Protein AF-A0A0J7P0W9-F1 (afdb_monomer_lite)

Sequence (239 aa):
MAHTKLGIVTVRHSITVLCRSTITISDRTKDGFTIFILNDSKESLEFVDKMFVLLQGRINVAQTLVFRNAATTHGPIDSLLPLSNIQTVVVNDATLAKYISRREENHDQMQWIAFYKEYDSLMTEWQSAGRRLALEMSELKECASLSGTLTPLGRLLTDPTLRRTSRDAEEAIATLEERAAPLLHIEHVRLSVKRARRLVEEVGKAATRLESSFESRRATIRNLAVLRSIEDQAHELIH

Secondary structure (DSSP, 8-state):
----PPP-EEETTTEEEE--------GGGGG-EEEEE----HHHHHHHHHHHHHHTTTS-EEEEEEE--TT------S-SSTTT---EEEE-HHHHHHHS----S---HHHHHHHHHHHHHHHHHHHHHHHHHHHHHHHHHHT-STTS-HHHHHHHHT-TTT---HHHHHHHHHHHHHHHGGGTTSHHHHHHHHHHHHHHHHHHHHHHHHHHHHHHHHHHHHHHHHHHHHHHHHHHHH-

Structure (mmCIF, N/CA/C/O backbone):
data_AF-A0A0J7P0W9-F1
#
_entry.id   AF-A0A0J7P0W9-F1
#
loop_
_atom_site.group_PDB
_atom_site.id
_atom_site.type_symbol
_atom_site.label_atom_id
_atom_site.label_alt_id
_atom_site.label_comp_id
_atom_site.label_asym_id
_atom_site.label_entity_id
_atom_site.label_seq_id
_atom_site.pdbx_PDB_ins_code
_atom_site.Cartn_x
_atom_site.Cartn_y
_atom_site.Cartn_z
_atom_site.occupancy
_atom_site.B_iso_or_equiv
_atom_site.auth_seq_id
_atom_site.auth_comp_id
_atom_site.auth_asym_id
_atom_site.auth_atom_id
_atom_site.pdbx_PDB_model_num
ATOM 1 N N . MET A 1 1 ? -21.793 2.534 2.851 1.00 24.67 1 MET A N 1
ATOM 2 C CA . MET A 1 1 ? -22.211 2.195 4.227 1.00 24.67 1 MET A CA 1
ATOM 3 C C . MET A 1 1 ? -20.924 2.060 5.023 1.00 24.67 1 MET A C 1
ATOM 5 O O . MET A 1 1 ? -20.223 1.078 4.842 1.00 24.67 1 MET A O 1
ATOM 9 N N . ALA A 1 2 ? -20.532 3.138 5.709 1.00 24.11 2 ALA A N 1
ATOM 10 C CA . ALA A 1 2 ? -19.129 3.409 6.013 1.00 24.11 2 ALA A CA 1
ATOM 11 C C . ALA A 1 2 ? -18.694 2.952 7.420 1.00 24.11 2 ALA A C 1
ATOM 13 O O . ALA A 1 2 ? -19.357 3.288 8.412 1.00 24.11 2 ALA A O 1
ATOM 14 N N . HIS A 1 3 ? -17.592 2.198 7.523 1.00 31.38 3 HIS A N 1
ATOM 15 C CA . HIS A 1 3 ? -17.159 1.537 8.763 1.00 31.38 3 HIS A CA 1
ATOM 16 C C . HIS A 1 3 ? -15.669 1.715 9.135 1.00 31.38 3 HIS A C 1
ATOM 18 O O . HIS A 1 3 ? -14.783 0.966 8.736 1.00 31.38 3 HIS A O 1
ATOM 24 N N . THR A 1 4 ? -15.488 2.727 9.991 1.00 27.38 4 THR A N 1
ATOM 25 C CA . THR A 1 4 ? -14.610 2.930 11.165 1.00 27.38 4 THR A CA 1
ATOM 26 C C . THR A 1 4 ? -13.567 1.852 11.534 1.00 27.38 4 THR A C 1
ATOM 28 O O . THR A 1 4 ? -13.933 0.728 11.864 1.00 27.38 4 THR A O 1
ATOM 31 N N . LYS A 1 5 ? -12.286 2.242 11.646 1.00 28.31 5 LYS A N 1
ATOM 32 C CA . LYS A 1 5 ? -11.248 1.583 12.474 1.00 28.31 5 LYS A CA 1
ATOM 33 C C . LYS A 1 5 ? -11.176 2.184 13.887 1.00 28.31 5 LYS A C 1
ATOM 35 O O . LYS A 1 5 ? -11.485 3.358 14.108 1.00 28.31 5 LYS A O 1
ATOM 40 N N . LEU A 1 6 ? -10.723 1.352 14.820 1.00 31.89 6 LEU A N 1
ATOM 41 C CA . LEU A 1 6 ? -10.451 1.654 16.222 1.00 31.89 6 LEU A CA 1
ATOM 42 C C . 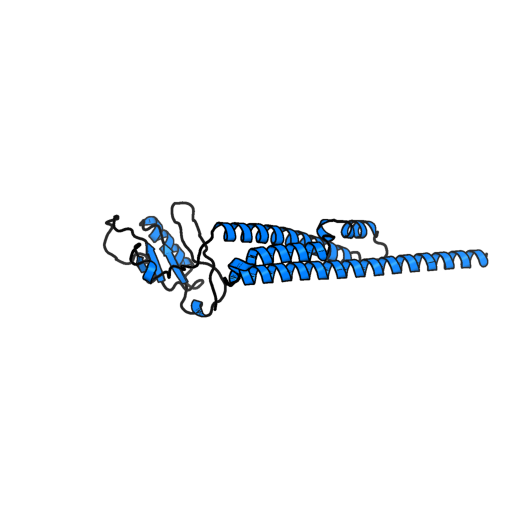LEU A 1 6 ? -8.993 2.125 16.374 1.00 31.89 6 LEU A C 1
ATOM 44 O O . LEU A 1 6 ? -8.081 1.411 15.963 1.00 31.89 6 LEU A O 1
ATOM 48 N N . GLY A 1 7 ? -8.778 3.314 16.936 1.00 30.58 7 GLY A N 1
ATOM 49 C CA . GLY A 1 7 ? -7.470 3.777 17.397 1.00 30.58 7 GLY A CA 1
ATOM 50 C C . GLY A 1 7 ? -7.397 3.647 18.918 1.00 30.58 7 GLY A C 1
ATOM 51 O O . GLY A 1 7 ? -8.386 3.865 19.611 1.00 30.58 7 GLY A O 1
ATOM 52 N N . ILE A 1 8 ? -6.244 3.263 19.455 1.00 35.81 8 ILE A N 1
ATOM 53 C CA . ILE A 1 8 ? -5.974 3.341 20.894 1.00 35.81 8 ILE A CA 1
ATOM 54 C C . ILE A 1 8 ? -4.852 4.358 21.041 1.00 35.81 8 ILE A C 1
ATOM 56 O O . ILE A 1 8 ? -3.751 4.130 20.543 1.00 35.81 8 ILE A O 1
ATOM 60 N N . VAL A 1 9 ? -5.136 5.502 21.663 1.00 35.38 9 VAL A N 1
ATOM 61 C CA . VAL A 1 9 ? -4.102 6.481 22.006 1.00 35.38 9 VAL A CA 1
ATOM 62 C C . VAL A 1 9 ? -3.785 6.277 23.480 1.00 35.38 9 VAL A C 1
ATOM 64 O O . VAL A 1 9 ? -4.492 6.754 24.366 1.00 35.38 9 VAL A O 1
ATOM 67 N N . THR A 1 10 ? -2.728 5.513 23.738 1.00 31.66 10 THR A N 1
ATOM 68 C CA . THR A 1 10 ? -2.192 5.316 25.085 1.00 31.66 10 THR A CA 1
ATOM 69 C C . THR A 1 10 ? -1.231 6.461 25.383 1.00 31.66 10 THR A C 1
ATOM 71 O O . THR A 1 10 ? -0.126 6.504 24.841 1.00 31.66 10 THR A O 1
ATOM 74 N N . VAL A 1 11 ? -1.641 7.407 26.228 1.00 33.84 11 VAL A N 1
ATOM 75 C CA . VAL A 1 11 ? -0.731 8.439 26.741 1.00 33.84 11 VAL A CA 1
ATOM 76 C C . VAL A 1 11 ? -0.079 7.873 28.003 1.00 33.84 11 VAL A C 1
ATOM 78 O O . VAL A 1 11 ? -0.763 7.376 28.896 1.00 33.84 11 VAL A O 1
ATOM 81 N N . ARG A 1 12 ? 1.262 7.866 28.048 1.00 33.81 12 ARG A N 1
ATOM 82 C CA . ARG A 1 12 ? 2.039 7.363 29.194 1.00 33.81 12 ARG A CA 1
ATOM 83 C C . ARG A 1 12 ? 1.571 8.058 30.480 1.00 33.81 12 ARG A C 1
ATOM 85 O O . ARG A 1 12 ? 1.533 9.284 30.512 1.00 33.81 12 ARG A O 1
ATOM 92 N N . HIS A 1 13 ? 1.322 7.235 31.505 1.00 31.42 13 HIS A N 1
ATOM 93 C CA . HIS A 1 13 ? 0.579 7.456 32.760 1.00 31.42 13 HIS A CA 1
ATOM 94 C C . HIS A 1 13 ? -0.905 7.079 32.653 1.00 31.42 13 HIS A C 1
ATOM 96 O O . HIS A 1 13 ? -1.770 7.932 32.549 1.00 31.42 13 HIS A O 1
ATOM 102 N N . SER A 1 14 ? -1.172 5.766 32.679 1.00 35.38 14 SER A N 1
ATOM 103 C CA . SER A 1 14 ? -2.449 5.107 33.023 1.00 35.38 14 SER A CA 1
ATOM 104 C C . SER A 1 14 ? -3.742 5.538 32.306 1.00 35.38 14 SER A C 1
ATOM 106 O O . SER A 1 14 ? -4.807 5.020 32.635 1.00 35.38 14 SER A O 1
ATOM 108 N N . ILE A 1 15 ? -3.701 6.427 31.313 1.00 36.25 15 ILE A N 1
ATOM 109 C CA . ILE A 1 15 ? -4.878 6.848 30.548 1.00 36.25 15 ILE A CA 1
ATOM 110 C C . ILE A 1 15 ? -4.866 6.125 29.205 1.00 36.25 15 ILE A C 1
ATOM 112 O O . ILE A 1 15 ? -4.119 6.460 28.282 1.00 36.25 15 ILE A O 1
ATOM 116 N N . THR A 1 16 ? -5.742 5.130 29.085 1.00 37.38 16 THR A N 1
ATOM 117 C CA . THR A 1 16 ? -6.110 4.588 27.777 1.00 37.38 16 THR A CA 1
ATOM 118 C C . THR A 1 16 ? -7.235 5.464 27.240 1.00 37.38 16 THR A C 1
ATOM 120 O O . THR A 1 16 ? -8.399 5.265 27.593 1.00 37.38 16 THR A O 1
ATOM 123 N N . VAL A 1 17 ? -6.899 6.472 26.430 1.00 39.22 17 VAL A N 1
ATOM 124 C CA . VAL A 1 17 ? -7.918 7.189 25.659 1.00 39.22 17 VAL A CA 1
ATOM 125 C C . VAL A 1 17 ? -8.248 6.301 24.470 1.00 39.22 17 VAL A C 1
ATOM 127 O O . VAL A 1 17 ? -7.478 6.189 23.510 1.00 39.22 17 VAL A O 1
ATOM 130 N N . LEU A 1 18 ? -9.407 5.648 24.525 1.00 39.62 18 LEU A N 1
ATOM 131 C CA . LEU A 1 18 ? -9.948 4.970 23.359 1.00 39.62 18 LEU A CA 1
ATOM 132 C C . LEU A 1 18 ? -10.556 6.039 22.444 1.00 39.62 18 LEU A C 1
ATOM 134 O O . LEU A 1 18 ? -11.769 6.240 22.370 1.00 39.62 18 LEU A O 1
ATOM 138 N N . CYS A 1 19 ? -9.685 6.770 21.752 1.00 35.78 19 CYS A N 1
ATOM 139 C CA . CYS A 1 19 ? -10.092 7.597 20.633 1.00 35.78 19 CYS A CA 1
ATOM 140 C C . CYS A 1 19 ? -10.493 6.655 19.506 1.00 35.78 19 CYS A C 1
ATOM 142 O O . CYS A 1 19 ? -9.641 6.114 18.810 1.00 35.78 19 CYS A O 1
ATOM 144 N N . ARG A 1 20 ? -11.796 6.477 19.282 1.00 34.41 20 ARG A N 1
ATOM 145 C CA . ARG A 1 20 ? -12.309 5.846 18.063 1.00 34.41 20 ARG A CA 1
ATOM 146 C C . ARG A 1 20 ? -12.005 6.755 16.862 1.00 34.41 20 ARG A C 1
ATOM 148 O O . ARG A 1 20 ? -12.880 7.425 16.326 1.00 34.41 20 ARG A O 1
ATOM 155 N N . SER A 1 21 ? -10.737 6.806 16.468 1.00 31.66 21 SER A N 1
ATOM 156 C CA . SER A 1 21 ? -10.196 7.634 15.403 1.00 31.66 21 SER A CA 1
ATOM 157 C C . SER A 1 21 ? -9.788 6.759 14.224 1.00 31.66 21 SER A C 1
ATOM 159 O O . SER A 1 21 ? -8.683 6.245 14.120 1.00 31.66 21 SER A O 1
ATOM 161 N N . THR A 1 22 ? -10.703 6.646 13.273 1.00 33.78 22 THR A N 1
ATOM 162 C CA . THR A 1 22 ? -10.386 6.860 11.852 1.00 33.78 22 THR A CA 1
ATOM 163 C C . THR A 1 22 ? -11.624 7.526 11.259 1.00 33.78 22 THR A C 1
ATOM 165 O O . THR A 1 22 ? -12.734 7.024 11.400 1.00 33.78 22 THR A O 1
ATOM 168 N N . ILE A 1 23 ? -11.533 8.739 10.715 1.00 35.97 23 ILE A N 1
ATOM 169 C CA . ILE A 1 23 ? -10.757 9.077 9.510 1.00 35.97 23 ILE A CA 1
ATOM 170 C C . ILE A 1 23 ? -11.070 8.078 8.387 1.00 35.97 23 ILE A C 1
ATOM 172 O O . ILE A 1 23 ? -10.210 7.436 7.802 1.00 35.97 23 ILE A O 1
ATOM 176 N N . THR A 1 24 ? -12.359 7.897 8.138 1.00 26.77 24 THR A N 1
ATOM 177 C CA . THR A 1 24 ? -12.940 8.038 6.802 1.00 26.77 24 THR A CA 1
ATOM 178 C C . THR A 1 24 ? -14.236 8.806 7.004 1.00 26.77 24 THR A C 1
ATOM 180 O O . THR A 1 24 ? -14.998 8.505 7.922 1.00 26.77 24 THR A O 1
ATOM 183 N N . ILE A 1 25 ? -14.422 9.857 6.208 1.00 36.06 25 ILE A N 1
ATOM 184 C CA . ILE A 1 25 ? -15.615 10.702 6.185 1.00 36.06 25 ILE A CA 1
ATOM 185 C C . ILE A 1 25 ? -16.783 9.802 5.767 1.00 36.06 25 ILE A C 1
ATOM 187 O O . ILE A 1 25 ? -17.031 9.551 4.594 1.00 36.06 25 ILE A O 1
ATOM 191 N N . SER A 1 26 ? -17.418 9.215 6.769 1.00 36.88 26 SER A N 1
ATOM 192 C CA . SER A 1 26 ? -18.734 8.607 6.701 1.00 36.88 26 SER A CA 1
ATOM 193 C C . SER A 1 26 ? -19.721 9.728 6.977 1.00 36.88 26 SER A C 1
ATOM 195 O O . SER A 1 26 ? -19.496 10.493 7.911 1.00 36.88 26 SER A O 1
ATOM 197 N N . ASP A 1 27 ? -20.830 9.798 6.243 1.00 38.00 27 ASP A N 1
ATOM 198 C CA . ASP A 1 27 ? -21.924 10.770 6.451 1.00 38.00 27 ASP A CA 1
ATOM 199 C C . ASP A 1 27 ? -22.446 10.838 7.910 1.00 38.00 27 ASP A C 1
ATOM 201 O O . ASP A 1 27 ? -23.186 11.747 8.268 1.00 38.00 27 ASP A O 1
ATOM 205 N N . ARG A 1 28 ? -22.029 9.898 8.774 1.00 41.09 28 ARG A N 1
ATOM 206 C CA . ARG A 1 28 ? -22.276 9.870 10.223 1.00 41.09 28 ARG A CA 1
ATOM 207 C C . ARG A 1 28 ? -21.414 10.822 11.065 1.00 41.09 28 ARG A C 1
ATOM 209 O O . ARG A 1 28 ? -21.675 10.935 12.253 1.00 41.09 28 ARG A O 1
ATOM 216 N N . THR A 1 29 ? -20.392 11.486 10.519 1.00 45.81 29 THR A N 1
ATOM 217 C CA . THR A 1 29 ? -19.571 12.455 11.285 1.00 45.81 29 THR A CA 1
ATOM 218 C C . THR A 1 29 ? -20.126 13.879 11.270 1.00 45.81 29 THR A C 1
ATOM 220 O O . THR A 1 29 ? -19.461 14.787 11.765 1.00 45.81 29 THR A O 1
ATOM 223 N N . LYS A 1 30 ? -21.327 14.099 10.719 1.00 46.22 30 LYS A N 1
ATOM 224 C CA . LYS A 1 30 ? -22.015 15.397 10.812 1.00 46.22 30 LYS A CA 1
ATOM 225 C C . LYS A 1 30 ? -22.348 15.774 12.264 1.00 46.22 30 LYS A C 1
ATOM 227 O O . LYS A 1 30 ? -22.360 16.958 12.578 1.00 46.22 30 LYS A O 1
ATOM 232 N N . ASP A 1 31 ? -22.456 14.778 13.146 1.00 54.09 31 ASP A N 1
ATOM 233 C CA . ASP A 1 31 ? -22.872 14.953 14.541 1.00 54.09 31 ASP A CA 1
ATOM 234 C C . ASP A 1 31 ? -21.712 14.964 15.555 1.00 54.09 31 ASP A C 1
ATOM 236 O O . ASP A 1 31 ? -21.969 14.978 16.749 1.00 54.09 31 ASP A O 1
ATOM 240 N N . GLY A 1 32 ? -20.442 14.968 15.119 1.00 64.44 32 GLY A N 1
ATOM 241 C CA . GLY A 1 32 ? -19.260 15.034 16.002 1.00 64.44 32 GLY A CA 1
ATOM 242 C C . GLY A 1 32 ? -18.709 13.685 16.505 1.00 64.44 32 GLY A C 1
ATOM 243 O O . GLY A 1 32 ? -19.177 12.605 16.144 1.00 64.44 32 GLY A O 1
ATOM 244 N N . PHE A 1 33 ? -17.635 13.735 17.298 1.00 69.19 33 PHE A N 1
ATOM 245 C CA . PHE A 1 33 ? -16.908 12.578 17.831 1.00 69.19 33 PHE A CA 1
ATOM 246 C C . PHE A 1 33 ? -17.449 12.146 19.199 1.00 69.19 33 PHE A C 1
ATOM 248 O O . PHE A 1 33 ? -17.761 12.979 20.045 1.00 69.19 33 PHE A O 1
ATOM 255 N N . THR A 1 34 ? -17.501 10.831 19.430 1.00 72.75 34 THR A N 1
ATOM 256 C CA . THR A 1 34 ? -17.718 10.238 20.759 1.00 72.75 34 THR A CA 1
ATOM 257 C C . THR A 1 34 ? -16.399 9.703 21.301 1.00 72.75 34 THR A C 1
ATOM 259 O O . THR A 1 34 ? -15.760 8.888 20.631 1.00 72.75 34 THR A O 1
ATOM 262 N N . ILE A 1 35 ? -15.997 10.131 22.496 1.00 75.62 35 ILE A N 1
ATOM 263 C CA . ILE A 1 35 ? -14.727 9.723 23.118 1.00 75.62 35 ILE A CA 1
ATOM 264 C C . ILE A 1 35 ? -15.007 8.802 24.298 1.00 75.62 35 ILE A C 1
ATOM 266 O O . ILE A 1 35 ? -15.881 9.097 25.101 1.00 75.62 35 ILE A O 1
ATOM 270 N N . PHE A 1 36 ? -14.284 7.686 24.404 1.00 72.88 36 PHE A N 1
ATOM 271 C CA . PHE A 1 36 ? -14.441 6.733 25.501 1.00 72.88 36 PHE A CA 1
ATOM 272 C C . PHE A 1 36 ? -13.216 6.765 26.422 1.00 72.88 36 PHE A C 1
ATOM 274 O O . PHE A 1 36 ? -12.080 6.573 25.977 1.00 72.88 36 PHE A O 1
ATOM 281 N N . ILE A 1 37 ? -13.461 7.026 27.704 1.00 77.50 37 ILE A N 1
ATOM 282 C CA . ILE A 1 37 ? -12.460 7.176 28.758 1.00 77.50 37 ILE A CA 1
ATOM 283 C C . ILE A 1 37 ? -12.570 5.975 29.695 1.00 77.50 37 ILE A C 1
ATOM 285 O O . ILE A 1 37 ? -13.607 5.757 30.314 1.00 77.50 37 ILE A O 1
ATOM 289 N N . LEU A 1 38 ? -11.487 5.205 29.801 1.00 72.56 38 LEU A N 1
ATOM 290 C CA . LEU A 1 38 ? -11.410 4.012 30.652 1.00 72.56 38 LEU A CA 1
ATOM 291 C C . LEU A 1 38 ? -10.932 4.296 32.082 1.00 72.56 38 LEU A C 1
ATOM 293 O O . LEU A 1 38 ? -11.116 3.460 32.958 1.00 72.56 38 LEU A O 1
ATOM 297 N N . ASN A 1 39 ? -10.284 5.440 32.302 1.00 69.00 39 ASN A N 1
ATOM 298 C CA . ASN A 1 39 ? -9.718 5.820 33.591 1.00 69.00 39 ASN A CA 1
ATOM 299 C C . ASN A 1 39 ? -10.468 7.038 34.138 1.00 69.00 39 ASN A C 1
ATOM 301 O O . ASN A 1 39 ? -10.407 8.113 33.543 1.00 69.00 39 ASN A O 1
ATOM 305 N N . ASP A 1 40 ? -11.167 6.858 35.255 1.00 71.25 40 ASP A N 1
ATOM 306 C CA . ASP A 1 40 ? -11.974 7.888 35.906 1.00 71.25 40 ASP A CA 1
ATOM 307 C C . ASP A 1 40 ? -11.250 8.593 37.066 1.00 71.25 40 ASP A C 1
ATOM 309 O O . ASP A 1 40 ? -11.891 9.279 37.866 1.00 71.25 40 ASP A O 1
ATOM 313 N N . SER A 1 41 ? -9.916 8.473 37.159 1.00 73.88 41 SER A N 1
ATOM 314 C CA . SER A 1 41 ? -9.150 9.226 38.154 1.00 73.88 41 SER A CA 1
ATOM 315 C C . SER A 1 41 ? -9.271 10.736 37.919 1.00 73.88 41 SER A C 1
ATOM 317 O O . SER A 1 41 ? -9.252 11.216 36.783 1.00 73.88 41 SER A O 1
ATOM 319 N N . LYS A 1 42 ? -9.368 11.505 39.010 1.00 74.56 42 LYS A N 1
ATOM 320 C CA . LYS A 1 42 ? -9.571 12.961 38.963 1.00 74.56 42 LYS A CA 1
ATOM 321 C C . LYS A 1 42 ? -8.497 13.681 38.138 1.00 74.56 42 LYS A C 1
ATOM 323 O O . LYS A 1 42 ? -8.828 14.484 37.275 1.00 74.56 42 LYS A O 1
ATOM 328 N N . GLU A 1 43 ? -7.227 13.337 38.345 1.00 74.12 43 GLU A N 1
ATOM 329 C CA . GLU A 1 43 ? -6.095 13.910 37.601 1.00 74.12 43 GLU A CA 1
ATOM 330 C C . GLU A 1 43 ? -6.184 13.619 36.094 1.00 74.12 43 GLU A C 1
ATOM 332 O O . GLU A 1 43 ? -5.887 14.484 35.268 1.00 74.12 43 GLU A O 1
ATOM 337 N N . SER A 1 44 ? -6.640 12.416 35.729 1.00 73.69 44 SER A N 1
ATOM 338 C CA . SER A 1 44 ? -6.805 12.013 34.330 1.00 73.69 44 SER A CA 1
ATOM 339 C C . SER A 1 44 ? -7.928 12.782 33.651 1.00 73.69 44 SER A C 1
ATOM 341 O O . SER A 1 44 ? -7.766 13.241 32.522 1.00 73.69 44 SER A O 1
ATOM 343 N N . LEU A 1 45 ? -9.057 12.943 34.341 1.00 76.94 45 LEU A N 1
ATOM 344 C CA . LEU A 1 45 ? -10.201 13.691 33.832 1.00 76.94 45 LEU A CA 1
ATOM 345 C C . LEU A 1 45 ? -9.877 15.181 33.696 1.00 76.94 45 LEU A C 1
ATOM 347 O O . LEU A 1 45 ? -10.156 15.750 32.647 1.00 76.94 45 LEU A O 1
ATOM 351 N N . GLU A 1 46 ? -9.197 15.792 34.671 1.00 79.81 46 GLU A N 1
ATOM 352 C CA . GLU A 1 46 ? -8.734 17.185 34.576 1.00 79.81 46 GLU A CA 1
ATOM 353 C C . GLU A 1 46 ? -7.758 17.402 33.409 1.00 79.81 46 GLU A C 1
ATOM 355 O O . GLU A 1 46 ? -7.811 18.427 32.723 1.00 79.81 46 GLU A O 1
ATOM 360 N N . PHE A 1 47 ? -6.857 16.445 33.162 1.00 80.12 47 PHE A N 1
ATOM 361 C CA . PHE A 1 47 ? -5.949 16.497 32.017 1.00 80.12 47 PHE A CA 1
ATOM 362 C C . PHE A 1 47 ? -6.709 16.406 30.689 1.00 80.12 47 PHE A C 1
ATOM 364 O O . PHE A 1 47 ? -6.474 17.207 29.781 1.00 80.12 47 PHE A O 1
ATOM 371 N N . VAL A 1 48 ? -7.634 15.452 30.578 1.00 79.12 48 VAL A N 1
ATOM 372 C CA . VAL A 1 48 ? -8.459 15.264 29.379 1.00 79.12 48 VAL A CA 1
ATOM 373 C C . VAL A 1 48 ? -9.348 16.484 29.122 1.00 79.12 48 VAL A C 1
ATOM 375 O O . VAL A 1 48 ? -9.466 16.922 27.980 1.00 79.12 48 VAL A O 1
ATOM 378 N N . ASP A 1 49 ? -9.899 17.091 30.169 1.00 81.19 49 ASP A N 1
ATOM 379 C CA . ASP A 1 49 ? -10.714 18.299 30.073 1.00 81.19 49 ASP A CA 1
ATOM 380 C C . ASP A 1 49 ? -9.919 19.488 29.513 1.00 81.19 49 ASP A C 1
ATOM 382 O O . ASP A 1 49 ? -10.335 20.135 28.550 1.00 81.19 49 ASP A O 1
ATOM 386 N N . LYS A 1 50 ? -8.699 19.712 30.024 1.00 82.56 50 LYS A N 1
ATOM 387 C CA . LYS A 1 50 ? -7.769 20.718 29.475 1.00 82.56 50 LYS A CA 1
ATOM 388 C C . LYS A 1 50 ? -7.411 20.428 28.017 1.00 82.56 50 LYS A C 1
ATOM 390 O O . LYS A 1 50 ? -7.348 21.348 27.203 1.00 82.56 50 LYS A O 1
ATOM 395 N N . MET A 1 51 ? -7.200 19.158 27.668 1.00 81.25 51 MET A N 1
ATOM 396 C CA . MET A 1 51 ? -6.946 18.749 26.285 1.00 81.25 51 MET A CA 1
ATOM 397 C C . MET A 1 51 ? -8.132 19.055 25.367 1.00 81.25 51 MET A C 1
ATOM 399 O O . MET A 1 51 ? -7.924 19.509 24.244 1.00 81.25 51 MET A O 1
ATOM 403 N N . PHE A 1 52 ? -9.367 18.857 25.824 1.00 82.06 52 PHE A N 1
ATOM 404 C CA . PHE A 1 52 ? -10.549 19.196 25.036 1.00 82.06 52 PHE A CA 1
ATOM 405 C C . PHE A 1 52 ? -10.704 20.691 24.805 1.00 82.06 52 PHE A C 1
ATOM 407 O O . PHE A 1 52 ? -11.022 21.077 23.682 1.00 82.06 52 PHE A O 1
ATOM 414 N N . VAL A 1 53 ? -10.387 21.529 25.793 1.00 83.62 53 VAL A N 1
ATOM 415 C CA . VAL A 1 53 ? -10.341 22.988 25.604 1.00 83.62 53 VAL A CA 1
ATOM 416 C C . VAL A 1 53 ? -9.322 23.373 24.524 1.00 83.62 53 VAL A C 1
ATOM 418 O O . VAL A 1 53 ? -9.621 24.183 23.653 1.00 83.62 53 VAL A O 1
ATOM 421 N N . LEU A 1 54 ? -8.136 22.753 24.507 1.00 81.62 54 LEU A N 1
ATOM 422 C CA . LEU A 1 54 ? -7.121 23.016 23.473 1.00 81.62 54 LEU A CA 1
ATOM 423 C C . LEU A 1 54 ? -7.542 22.551 22.072 1.00 81.62 54 LEU A C 1
ATOM 425 O O . LEU A 1 54 ? -7.101 23.106 21.063 1.00 81.62 54 LEU A O 1
ATOM 429 N N . LEU A 1 55 ? -8.364 21.506 22.001 1.00 77.38 55 LEU A N 1
ATOM 430 C CA . LEU A 1 55 ? -8.879 20.952 20.751 1.00 77.38 55 LEU A CA 1
ATOM 431 C C . LEU A 1 55 ? -10.186 21.620 20.300 1.00 77.38 55 LEU A C 1
ATOM 433 O O . LEU A 1 55 ? -10.642 21.367 19.177 1.00 77.38 55 LEU A O 1
ATOM 437 N N . GLN A 1 56 ? -10.764 22.487 21.133 1.00 74.19 56 GLN A N 1
ATOM 438 C CA . GLN A 1 56 ? -12.003 23.199 20.858 1.00 74.19 56 GLN A CA 1
ATOM 439 C C . GLN A 1 56 ? -11.835 24.060 19.596 1.00 74.19 56 GLN A C 1
ATOM 441 O O . GLN A 1 56 ? -10.909 24.858 19.471 1.00 74.19 56 GLN A O 1
ATOM 446 N N . GLY A 1 57 ? -12.697 23.832 18.601 1.00 70.25 57 GLY A N 1
ATOM 447 C CA . GLY A 1 57 ? -12.625 24.481 17.284 1.00 70.25 57 GLY A CA 1
ATOM 448 C C . GLY A 1 57 ? -11.797 23.738 16.225 1.00 70.25 57 GLY A C 1
ATOM 449 O O . GLY A 1 57 ? -11.921 24.052 15.044 1.00 70.25 57 GLY A O 1
ATOM 450 N N . ARG A 1 58 ? -11.006 22.720 16.599 1.00 74.06 58 ARG A N 1
ATOM 451 C CA . ARG A 1 58 ? -10.331 21.815 15.641 1.00 74.06 58 ARG A CA 1
ATOM 452 C C . ARG A 1 58 ? -11.051 20.484 15.477 1.00 74.06 58 ARG A C 1
ATOM 454 O O . ARG A 1 58 ? -10.998 19.880 14.409 1.00 74.06 58 ARG A O 1
ATOM 461 N N . ILE A 1 59 ? -11.689 20.013 16.544 1.00 72.00 59 ILE A N 1
ATOM 462 C CA . ILE A 1 59 ? -12.390 18.732 16.594 1.00 72.00 59 ILE A CA 1
ATOM 463 C C . ILE A 1 59 ? -13.758 18.973 17.234 1.00 72.00 59 ILE A C 1
ATOM 465 O O . ILE A 1 59 ? -13.842 19.528 18.325 1.00 72.00 59 ILE A O 1
ATOM 469 N N . ASN A 1 60 ? -14.833 18.558 16.560 1.00 74.69 60 ASN A N 1
ATOM 470 C CA . ASN A 1 60 ? -16.181 18.612 17.122 1.00 74.69 60 ASN A CA 1
ATOM 471 C C . ASN A 1 60 ? -16.420 17.373 17.994 1.00 74.69 60 ASN A C 1
ATOM 473 O O . ASN A 1 60 ? -16.691 16.306 17.450 1.00 74.69 60 ASN A O 1
ATOM 477 N N . VAL A 1 61 ? -16.282 17.479 19.315 1.00 72.12 61 VAL A N 1
ATOM 478 C CA . VAL A 1 61 ? -16.582 16.381 20.249 1.00 72.12 61 VAL A CA 1
ATOM 479 C C . VAL A 1 61 ? -18.015 16.539 20.744 1.00 72.12 61 VAL A C 1
ATOM 481 O O . VAL A 1 61 ? -18.331 17.515 21.414 1.00 72.12 61 VAL A O 1
ATOM 484 N N . ALA A 1 62 ? -18.877 15.582 20.414 1.00 71.00 62 ALA A N 1
ATOM 485 C CA . ALA A 1 62 ? -20.300 15.646 20.732 1.00 71.00 62 ALA A CA 1
ATOM 486 C C . ALA A 1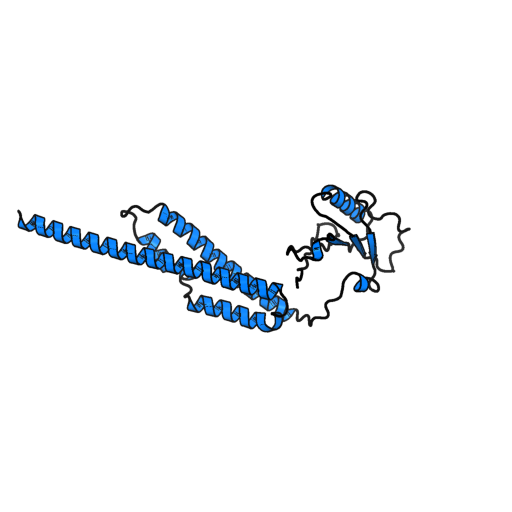 62 ? -20.631 15.061 22.103 1.00 71.00 62 ALA A C 1
ATOM 488 O O . ALA A 1 62 ? -21.484 15.585 22.811 1.00 71.00 62 ALA A O 1
ATOM 489 N N . GLN A 1 63 ? -19.952 13.977 22.484 1.00 74.31 63 GLN A N 1
ATOM 490 C CA . GLN A 1 63 ? -20.166 13.333 23.774 1.00 74.31 63 GLN A CA 1
ATOM 491 C C . GLN A 1 63 ? -18.926 12.568 24.237 1.00 74.31 63 GLN A C 1
ATOM 493 O O . GLN A 1 63 ? -18.143 12.049 23.435 1.00 74.31 63 GLN A O 1
ATOM 498 N N . THR A 1 64 ? -18.793 12.433 25.548 1.00 76.25 64 THR A N 1
ATOM 499 C CA . THR A 1 64 ? -17.746 11.650 26.195 1.00 76.25 64 THR A CA 1
ATOM 500 C C . THR A 1 64 ? -18.381 10.579 27.071 1.00 76.25 64 THR A C 1
ATOM 502 O O . THR A 1 64 ? -19.263 10.856 27.876 1.00 76.25 64 THR A O 1
ATOM 505 N N . LEU A 1 65 ? -17.935 9.339 26.916 1.00 76.50 65 LEU A N 1
ATOM 506 C CA . LEU A 1 65 ? -18.359 8.186 27.693 1.00 76.50 65 LEU A CA 1
ATOM 507 C C . LEU A 1 65 ? -17.267 7.860 28.715 1.00 76.50 65 LEU A C 1
ATOM 509 O O . LEU A 1 65 ? -16.146 7.541 28.323 1.00 76.50 65 LEU A O 1
ATOM 513 N N . VAL A 1 66 ? -17.577 7.921 30.006 1.00 78.62 66 VAL A N 1
ATOM 514 C CA . VAL A 1 66 ? -16.635 7.579 31.082 1.00 78.62 66 VAL A CA 1
ATOM 515 C C . VAL A 1 66 ? -17.016 6.224 31.649 1.00 78.62 66 VAL A C 1
ATOM 517 O O . VAL A 1 66 ? -18.119 6.057 32.167 1.00 78.62 66 VAL A O 1
ATOM 520 N N . PHE A 1 67 ? -16.124 5.246 31.531 1.00 77.38 67 PHE A N 1
ATOM 521 C CA . PHE A 1 67 ? -16.345 3.916 32.075 1.00 77.38 67 PHE A CA 1
ATOM 522 C C . PHE A 1 67 ? -16.114 3.910 33.585 1.00 77.38 67 PHE A C 1
ATOM 524 O O . PHE A 1 67 ? -15.024 4.238 34.047 1.00 77.38 67 PHE A O 1
ATOM 531 N N . ARG A 1 68 ? -17.129 3.498 34.346 1.00 78.75 68 ARG A N 1
ATOM 532 C CA . ARG A 1 68 ? -17.030 3.282 35.791 1.00 78.75 68 ARG A CA 1
ATOM 533 C C . ARG A 1 68 ? -17.621 1.923 36.135 1.00 78.75 68 ARG A C 1
ATOM 535 O O . ARG A 1 68 ? -18.808 1.674 35.919 1.00 78.75 68 ARG A O 1
ATOM 542 N N . ASN A 1 69 ? -16.787 1.039 36.675 1.00 67.12 69 ASN A N 1
ATOM 543 C CA . ASN A 1 69 ? -17.262 -0.229 37.212 1.00 67.12 69 ASN A CA 1
ATOM 544 C C . ASN A 1 69 ? -17.920 0.019 38.582 1.00 67.12 69 ASN A C 1
ATOM 546 O O . ASN A 1 69 ? -17.471 0.875 39.340 1.00 67.12 69 ASN A O 1
ATOM 550 N N . ALA A 1 70 ? -18.973 -0.727 38.914 1.00 58.47 70 ALA A N 1
ATOM 551 C CA . ALA A 1 70 ? -19.845 -0.495 40.072 1.00 58.47 70 ALA A CA 1
ATOM 552 C C . ALA A 1 70 ? -19.139 -0.520 41.450 1.00 58.47 70 ALA A C 1
ATOM 554 O O . ALA A 1 70 ? -19.765 -0.211 42.458 1.00 58.47 70 ALA A O 1
ATOM 555 N N . ALA A 1 71 ? -17.852 -0.875 41.504 1.00 54.75 71 ALA A N 1
ATOM 556 C CA . ALA A 1 71 ? -17.060 -0.968 42.726 1.00 54.75 71 ALA A CA 1
ATOM 557 C C . ALA A 1 71 ? -16.404 0.354 43.182 1.00 54.75 71 ALA A C 1
ATOM 559 O O . ALA A 1 71 ? -15.946 0.421 44.321 1.00 54.75 71 ALA A O 1
ATOM 560 N N . THR A 1 72 ? -16.336 1.401 42.348 1.00 54.28 72 THR A N 1
ATOM 561 C CA . THR A 1 72 ? -15.705 2.679 42.733 1.00 54.28 72 THR A CA 1
ATOM 562 C C . THR A 1 72 ? -16.740 3.716 43.172 1.00 54.28 72 THR A C 1
ATOM 564 O O . THR A 1 72 ? -17.339 4.447 42.383 1.00 54.28 72 THR A O 1
ATOM 567 N N . THR A 1 73 ? -16.942 3.792 44.487 1.00 49.88 73 THR A N 1
ATOM 568 C CA . THR A 1 73 ? -17.778 4.782 45.177 1.00 49.88 73 THR A CA 1
ATOM 569 C C . THR A 1 73 ? -17.076 6.144 45.217 1.00 49.88 73 THR A C 1
ATOM 571 O O . THR A 1 73 ? -16.561 6.563 46.250 1.00 49.88 73 THR A O 1
ATOM 574 N N . HIS A 1 74 ? -17.034 6.869 44.098 1.00 47.78 74 HIS A N 1
ATOM 575 C CA . HIS A 1 74 ? -16.560 8.255 44.096 1.00 47.78 74 HIS A CA 1
ATOM 576 C C . HIS A 1 74 ? -17.600 9.216 43.523 1.00 47.78 74 HIS A C 1
ATOM 578 O O . HIS A 1 74 ? -17.730 9.355 42.309 1.00 47.78 74 HIS A O 1
ATOM 584 N N . GLY A 1 75 ? -18.279 9.889 44.461 1.00 52.66 75 GLY A N 1
ATOM 585 C CA . GLY A 1 75 ? -18.810 11.251 44.355 1.00 52.66 75 GLY A CA 1
ATOM 586 C C . GLY A 1 75 ? -19.962 11.505 43.373 1.00 52.66 75 GLY A C 1
ATOM 587 O O . GLY A 1 75 ? -20.167 10.744 42.428 1.00 52.66 75 GLY A O 1
ATOM 588 N N . PRO A 1 76 ? -20.736 12.584 43.595 1.00 50.50 76 PRO A N 1
ATOM 589 C CA . PRO A 1 76 ? -21.816 12.988 42.702 1.00 50.50 76 PRO A CA 1
ATOM 590 C C . PRO A 1 76 ? -21.298 13.347 41.300 1.00 50.50 76 PRO A C 1
ATOM 592 O O . PRO A 1 76 ? -20.135 13.697 41.104 1.00 50.50 76 PRO A O 1
ATOM 595 N N . ILE A 1 77 ? -22.206 13.234 40.328 1.00 54.44 77 ILE A N 1
ATOM 596 C CA . ILE A 1 77 ? -22.030 13.366 38.869 1.00 54.44 77 ILE A CA 1
ATOM 597 C C . ILE A 1 77 ? -21.918 14.855 38.471 1.00 54.44 77 ILE A C 1
ATOM 599 O O . ILE A 1 77 ? -22.454 15.288 37.455 1.00 54.44 77 ILE A O 1
ATOM 603 N N . ASP A 1 78 ? -21.261 15.676 39.285 1.00 50.31 78 ASP A N 1
ATOM 604 C CA . ASP A 1 78 ? -21.104 17.093 38.970 1.00 50.31 78 ASP A CA 1
ATOM 605 C C . ASP A 1 78 ? -19.958 17.243 37.969 1.00 50.31 78 ASP A C 1
ATOM 607 O O . ASP A 1 78 ? -18.803 16.957 38.278 1.00 50.31 78 ASP A O 1
ATOM 611 N N . SER A 1 79 ? -20.343 17.591 36.733 1.00 60.91 79 SER A N 1
ATOM 612 C CA . SER A 1 79 ? -19.514 17.907 35.561 1.00 60.91 79 SER A CA 1
ATOM 613 C C . SER A 1 79 ? -18.103 17.308 35.610 1.00 60.91 79 SER A C 1
ATOM 615 O O . SER A 1 79 ? -17.160 17.979 36.012 1.00 60.91 79 SER A O 1
ATOM 617 N N . LEU A 1 80 ? -17.941 16.056 35.167 1.00 69.94 80 LEU A N 1
ATOM 618 C CA . LEU A 1 80 ? -16.630 15.383 35.101 1.00 69.94 80 LEU A CA 1
ATOM 619 C C . LEU A 1 80 ? -15.610 16.119 34.211 1.00 69.94 80 LEU A C 1
ATOM 621 O O . LEU A 1 80 ? -14.412 15.881 34.331 1.00 69.94 80 LEU A O 1
ATOM 625 N N . LEU A 1 81 ? -16.095 16.986 33.318 1.00 72.12 81 LEU A N 1
ATOM 626 C CA . LEU A 1 81 ? -15.316 17.802 32.389 1.00 72.12 81 LEU A CA 1
ATOM 627 C C . LEU A 1 81 ? -15.842 19.256 32.408 1.00 72.12 81 LEU A C 1
ATOM 629 O O . LEU A 1 81 ? -16.554 19.672 31.487 1.00 72.12 81 LEU A O 1
ATOM 633 N N . PRO A 1 82 ? -15.596 20.012 33.493 1.00 75.62 82 PRO A N 1
ATOM 634 C CA . PRO A 1 82 ? -16.199 21.331 33.698 1.00 75.62 82 PRO A CA 1
ATOM 635 C C . PRO A 1 82 ? -15.654 22.424 32.764 1.00 75.62 82 PRO A C 1
ATOM 637 O O . PRO A 1 82 ? -16.348 23.404 32.505 1.00 75.62 82 PRO A O 1
ATOM 640 N N . LEU A 1 83 ? -14.423 22.296 32.262 1.00 76.81 83 LEU A N 1
ATOM 641 C CA . LEU A 1 83 ? -13.774 23.315 31.432 1.00 76.81 83 LEU A CA 1
ATOM 642 C C . LEU A 1 83 ? -14.234 23.235 29.975 1.00 76.81 83 LEU A C 1
ATOM 644 O O . LEU A 1 83 ? -14.474 24.260 29.340 1.00 76.81 83 LEU A O 1
ATOM 648 N N . SER A 1 84 ? -14.359 22.022 29.437 1.00 74.81 84 SER A N 1
ATOM 649 C CA . SER A 1 84 ? -14.735 21.793 28.040 1.00 74.81 84 SER A CA 1
ATOM 650 C C . SER A 1 84 ? -16.243 21.845 27.792 1.00 74.81 84 SER A C 1
ATOM 652 O O . SER A 1 84 ? -16.654 21.992 26.641 1.00 74.81 84 SER A O 1
ATOM 654 N N . ASN A 1 85 ? -17.070 21.760 28.844 1.00 75.00 85 ASN A N 1
ATOM 655 C CA . ASN A 1 85 ? -18.539 21.733 28.767 1.00 75.00 85 ASN A CA 1
ATOM 656 C C . ASN A 1 85 ? -19.094 20.645 27.825 1.00 75.00 85 ASN A C 1
ATOM 658 O O . ASN A 1 85 ? -20.185 20.781 27.269 1.00 75.00 85 ASN A O 1
ATOM 662 N N . ILE A 1 86 ? -18.345 19.557 27.629 1.00 76.38 86 ILE A N 1
ATOM 663 C CA . ILE A 1 86 ? -18.756 18.447 26.767 1.00 76.38 86 ILE A CA 1
ATOM 664 C C . ILE A 1 86 ? -19.743 17.552 27.519 1.00 76.38 86 ILE A C 1
ATOM 666 O O . ILE A 1 86 ? -19.535 17.199 28.686 1.00 76.38 86 ILE A O 1
ATOM 670 N N . GLN A 1 87 ? -20.806 17.126 26.830 1.00 78.31 87 GLN A N 1
ATOM 671 C CA . GLN A 1 87 ? -21.769 16.177 27.379 1.00 78.31 87 GLN A CA 1
ATOM 672 C C . GLN A 1 87 ? -21.050 14.894 27.804 1.00 78.31 87 GLN A C 1
ATOM 674 O O . GLN A 1 87 ? -20.456 14.198 26.980 1.00 78.31 87 GLN A O 1
ATOM 679 N N . THR A 1 88 ? -21.117 14.570 29.093 1.00 77.38 88 THR A N 1
ATOM 680 C CA . THR A 1 88 ? -20.444 13.396 29.650 1.00 77.38 88 THR A CA 1
ATOM 681 C C . THR A 1 88 ? -21.470 12.394 30.161 1.00 77.38 88 THR A C 1
ATOM 683 O O . THR A 1 88 ? -22.373 12.753 30.913 1.00 77.38 88 THR A O 1
ATOM 686 N N . VAL A 1 89 ? -21.336 11.133 29.756 1.00 77.56 89 VAL A N 1
ATOM 687 C CA . VAL A 1 89 ? -22.207 10.027 30.164 1.00 77.56 89 VAL A CA 1
ATOM 688 C C . VAL A 1 89 ? -21.364 8.968 30.858 1.00 77.56 89 VAL A C 1
ATOM 690 O O . VAL A 1 89 ? -20.389 8.470 30.298 1.00 77.56 89 VAL A O 1
ATOM 693 N N . VAL A 1 90 ? -21.747 8.599 32.078 1.00 80.00 90 VAL A N 1
ATOM 694 C CA . VAL A 1 90 ? -21.101 7.500 32.800 1.00 80.00 90 VAL A CA 1
ATOM 695 C C . VAL A 1 90 ? -21.694 6.179 32.323 1.00 80.00 90 VAL A C 1
ATOM 697 O O . VAL A 1 90 ? -22.911 5.984 32.347 1.00 80.00 90 VAL A O 1
ATOM 700 N N . VAL A 1 91 ? -20.833 5.269 31.881 1.00 74.88 91 VAL A N 1
ATOM 701 C CA . VAL A 1 91 ? -21.211 3.952 31.365 1.00 74.88 91 VAL A CA 1
ATOM 702 C C . VAL A 1 91 ? -20.564 2.845 32.193 1.00 74.88 91 VAL A C 1
ATOM 704 O O . VAL A 1 91 ? -19.464 2.998 32.712 1.00 74.88 91 VAL A O 1
ATOM 707 N N . ASN A 1 92 ? -21.255 1.718 32.313 1.00 80.00 92 ASN A N 1
ATOM 708 C CA . ASN A 1 92 ? -20.761 0.487 32.926 1.00 80.00 92 ASN A CA 1
ATOM 709 C C . ASN A 1 92 ? -20.941 -0.669 31.933 1.00 80.00 92 ASN A C 1
ATOM 711 O O . ASN A 1 92 ? -21.504 -0.466 30.858 1.00 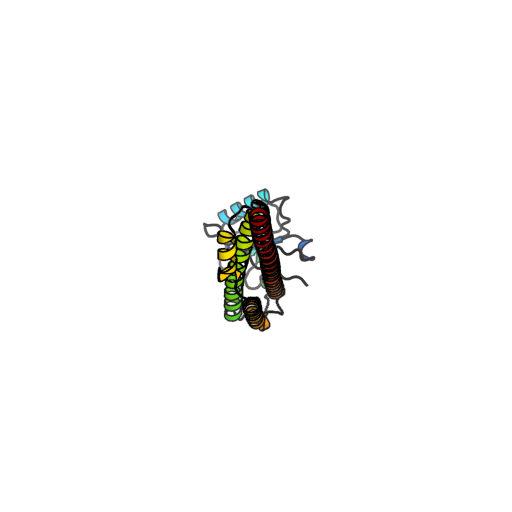80.00 92 ASN A O 1
ATOM 715 N N . ASP A 1 93 ? -20.511 -1.882 32.275 1.00 75.56 93 ASP A N 1
ATOM 716 C CA . ASP A 1 93 ? -20.600 -3.029 31.355 1.00 75.56 93 ASP A CA 1
ATOM 717 C C . ASP A 1 93 ? -22.028 -3.304 30.851 1.00 75.56 93 ASP A C 1
ATOM 719 O O . ASP A 1 93 ? -22.224 -3.659 29.688 1.00 75.56 93 ASP A O 1
ATOM 723 N N . ALA A 1 94 ? -23.044 -3.071 31.687 1.00 75.88 94 ALA A N 1
ATOM 724 C CA . ALA A 1 94 ? -24.444 -3.286 31.328 1.00 75.88 94 ALA A CA 1
ATOM 725 C C . ALA A 1 94 ? -25.016 -2.180 30.421 1.00 75.88 94 ALA A C 1
ATOM 727 O O . ALA A 1 94 ? -25.907 -2.436 29.608 1.00 75.88 94 ALA A O 1
ATOM 728 N N . THR A 1 95 ? -24.535 -0.940 30.545 1.00 74.44 95 THR A N 1
ATOM 729 C CA . THR A 1 95 ? -25.014 0.202 29.753 1.00 74.44 95 THR A CA 1
ATOM 730 C C . THR A 1 95 ? -24.157 0.481 28.527 1.00 74.44 95 THR A C 1
ATOM 732 O O . THR A 1 95 ? -24.654 1.093 27.583 1.00 74.44 95 THR A O 1
ATOM 735 N N . LEU A 1 96 ? -22.920 -0.023 28.478 1.00 70.44 96 LEU A N 1
ATOM 736 C CA . LEU A 1 96 ? -21.979 0.184 27.378 1.00 70.44 96 LEU A CA 1
ATOM 737 C C . LEU A 1 96 ? -22.563 -0.251 26.032 1.00 70.44 96 LEU A C 1
ATOM 739 O O . LEU A 1 96 ? -22.430 0.472 25.048 1.00 70.44 96 LEU A O 1
ATOM 743 N N . ALA A 1 97 ? -23.287 -1.374 26.004 1.00 67.56 97 ALA A N 1
ATOM 744 C CA . ALA A 1 97 ? -23.924 -1.903 24.797 1.00 67.56 97 ALA A CA 1
ATOM 745 C C . ALA A 1 97 ? -24.979 -0.957 24.184 1.00 67.56 97 ALA A C 1
ATOM 747 O O . ALA A 1 97 ? -25.246 -1.034 22.985 1.00 67.56 97 ALA A O 1
ATOM 748 N N . LYS A 1 98 ? -25.559 -0.041 24.979 1.00 70.38 98 LYS A N 1
ATOM 749 C CA . LYS A 1 98 ? -26.520 0.969 24.498 1.00 70.38 98 LYS A CA 1
ATOM 750 C C . LYS A 1 98 ? -25.840 2.092 23.713 1.00 70.38 98 LYS A C 1
ATOM 752 O O . LYS A 1 98 ? -26.452 2.663 22.818 1.00 70.38 98 LYS A O 1
ATOM 757 N N . TYR A 1 99 ? -24.586 2.399 24.045 1.00 66.12 99 TYR A N 1
ATOM 758 C CA . TYR A 1 99 ? -23.821 3.499 23.447 1.00 66.12 99 TYR A CA 1
ATOM 759 C C . TYR A 1 99 ? -22.811 3.015 22.404 1.00 66.12 99 TYR A C 1
ATOM 761 O O . TYR A 1 99 ? -22.496 3.723 21.448 1.00 66.12 99 TYR A O 1
ATOM 769 N N . ILE A 1 100 ? -22.310 1.793 22.566 1.00 65.69 100 ILE A N 1
ATOM 770 C CA . ILE A 1 100 ? -21.379 1.144 21.654 1.00 65.69 100 ILE A CA 1
ATOM 771 C C . ILE A 1 100 ? -22.014 -0.171 21.222 1.00 65.69 100 ILE A C 1
ATOM 773 O O . ILE A 1 100 ? -21.974 -1.164 21.945 1.00 65.69 100 ILE A O 1
ATOM 777 N N . SER A 1 101 ? -22.597 -0.183 20.022 1.00 58.12 101 SER A N 1
ATOM 778 C CA . SER A 1 101 ? -23.123 -1.412 19.433 1.00 58.12 101 SER A CA 1
ATOM 779 C C . SER A 1 101 ? -21.995 -2.435 19.314 1.00 58.12 101 SER A C 1
ATOM 781 O O . SER A 1 101 ? -21.022 -2.221 18.581 1.00 58.12 101 SER A O 1
ATOM 783 N N . ARG A 1 102 ? -22.124 -3.543 20.044 1.00 54.28 102 ARG A N 1
ATOM 784 C CA . ARG A 1 102 ? -21.223 -4.686 19.937 1.00 54.28 102 ARG A CA 1
ATOM 785 C C . ARG A 1 102 ? -21.382 -5.248 18.526 1.00 54.28 102 ARG A C 1
ATOM 787 O O . ARG A 1 102 ? -22.470 -5.671 18.151 1.00 54.28 102 ARG A O 1
ATOM 794 N N . ARG A 1 103 ? -20.327 -5.193 17.710 1.00 56.56 103 ARG A N 1
ATOM 795 C CA . ARG A 1 103 ? -20.328 -5.915 16.436 1.00 56.56 103 ARG A CA 1
ATOM 796 C C . ARG A 1 103 ? -20.110 -7.383 16.756 1.00 56.56 103 ARG A C 1
ATOM 798 O O . ARG A 1 103 ? -18.979 -7.795 16.973 1.00 56.56 103 ARG A O 1
ATOM 805 N N . GLU A 1 104 ? -21.193 -8.143 16.823 1.00 46.69 104 GLU A N 1
ATOM 806 C CA . GLU A 1 104 ? -21.185 -9.611 16.888 1.00 46.69 104 GLU A CA 1
ATOM 807 C C . GLU A 1 104 ? -20.842 -10.237 15.523 1.00 46.69 104 GLU A C 1
ATOM 809 O O . GLU A 1 104 ? -21.406 -11.249 15.126 1.00 46.69 104 GLU A O 1
ATOM 814 N N . GLU A 1 105 ? -19.931 -9.633 14.760 1.00 54.91 105 GLU A N 1
ATOM 815 C CA . GLU A 1 105 ? -19.382 -10.306 13.586 1.00 54.91 105 GLU A CA 1
ATOM 816 C C . GLU A 1 105 ? -18.297 -11.259 14.083 1.00 54.91 105 GLU A C 1
ATOM 818 O O . GLU A 1 105 ? -17.428 -10.838 14.847 1.00 54.91 105 GLU A O 1
ATOM 823 N N . ASN A 1 106 ? -18.385 -12.533 13.681 1.00 54.75 106 ASN A N 1
ATOM 824 C CA . ASN A 1 106 ? -17.429 -13.607 13.963 1.00 54.75 106 ASN A CA 1
ATOM 825 C C . ASN A 1 106 ? -15.982 -13.093 13.884 1.00 54.75 106 ASN A C 1
ATOM 827 O O . ASN A 1 106 ? -15.384 -13.007 12.810 1.00 54.75 106 ASN A O 1
ATOM 831 N N . HIS A 1 107 ? -15.431 -12.701 15.032 1.00 64.38 107 HIS A N 1
ATOM 832 C CA . HIS A 1 107 ? -14.124 -12.073 15.115 1.00 64.38 107 HIS A CA 1
ATOM 833 C C . HIS A 1 107 ? -13.064 -13.168 15.165 1.00 64.38 107 HIS A C 1
ATOM 835 O O . HIS A 1 107 ? -12.552 -13.506 16.231 1.00 64.38 107 HIS A O 1
ATOM 841 N N . ASP A 1 108 ? -12.749 -13.747 14.008 1.00 77.19 108 ASP A N 1
ATOM 842 C CA . ASP A 1 108 ? -11.612 -14.655 13.900 1.00 77.19 108 ASP A CA 1
ATOM 843 C C . ASP A 1 108 ? -10.314 -13.839 13.903 1.00 77.19 108 ASP A C 1
ATOM 845 O O . ASP A 1 108 ? -9.785 -13.426 12.867 1.00 77.19 108 ASP A O 1
ATOM 849 N N .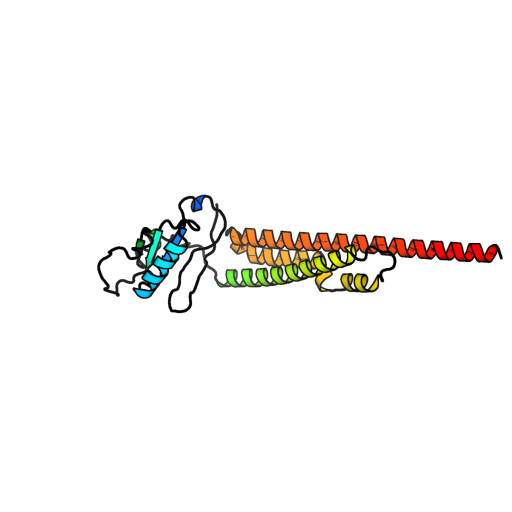 GLN A 1 109 ? -9.820 -13.565 15.110 1.00 80.12 109 GLN A N 1
ATOM 850 C CA . GLN A 1 109 ? -8.603 -12.798 15.353 1.00 80.12 109 GLN A CA 1
ATOM 851 C C . GLN A 1 109 ? -7.405 -13.335 14.550 1.00 80.12 109 GLN A C 1
ATOM 853 O O . GLN A 1 109 ? -6.563 -12.549 14.113 1.00 80.12 109 GLN A O 1
ATOM 858 N N . MET A 1 110 ? -7.334 -14.648 14.301 1.00 84.25 110 MET A N 1
ATOM 859 C CA . MET A 1 110 ? -6.246 -15.249 13.528 1.00 84.25 110 MET A CA 1
ATOM 860 C C . MET A 1 110 ? -6.322 -14.863 12.049 1.00 84.25 110 MET A C 1
ATOM 862 O O . MET A 1 110 ? -5.291 -14.534 11.459 1.00 84.25 110 MET A O 1
ATOM 866 N N . GLN A 1 111 ? -7.522 -14.819 11.462 1.00 83.69 111 GLN A N 1
ATOM 867 C CA . GLN A 1 111 ? -7.716 -14.343 10.084 1.00 83.69 111 GLN A CA 1
ATOM 868 C C . GLN A 1 111 ? -7.332 -12.870 9.938 1.00 83.69 111 GLN A C 1
ATOM 870 O O . GLN A 1 111 ? -6.651 -12.495 8.984 1.00 83.69 111 GLN A O 1
ATOM 875 N N . TRP A 1 112 ? -7.706 -12.045 10.917 1.00 83.50 112 TRP A N 1
ATOM 876 C CA . TRP A 1 112 ? -7.351 -10.628 10.955 1.00 83.50 112 TRP A CA 1
ATOM 877 C C . TRP A 1 112 ? -5.841 -10.399 11.026 1.00 83.50 112 TRP A C 1
ATOM 879 O O . TRP A 1 112 ? -5.302 -9.600 10.257 1.00 83.50 112 TRP A O 1
ATOM 889 N N . ILE A 1 113 ? -5.156 -11.110 11.925 1.00 84.69 113 ILE A N 1
ATOM 890 C CA . ILE A 1 113 ? -3.698 -11.032 12.068 1.00 84.69 113 ILE A CA 1
ATOM 891 C C . ILE A 1 113 ? -3.019 -11.481 10.775 1.00 84.69 113 ILE A C 1
ATOM 893 O O . ILE A 1 113 ? -2.115 -10.801 10.290 1.00 84.69 113 ILE A O 1
ATOM 897 N N . ALA A 1 114 ? -3.462 -12.599 10.198 1.00 86.50 114 ALA A N 1
ATOM 898 C CA . ALA A 1 114 ? -2.890 -13.125 8.968 1.00 86.50 114 ALA A CA 1
ATOM 899 C C . ALA A 1 114 ? -3.058 -12.151 7.793 1.00 86.50 114 ALA A C 1
ATOM 901 O O . ALA A 1 114 ? -2.088 -11.885 7.088 1.00 86.50 114 ALA A O 1
ATOM 902 N N . PHE A 1 115 ? -4.253 -11.577 7.619 1.00 89.25 115 PHE A N 1
ATOM 903 C CA . PHE A 1 115 ? -4.512 -10.577 6.585 1.00 89.25 115 PHE A CA 1
ATOM 904 C C . PHE A 1 115 ? -3.615 -9.345 6.742 1.00 89.25 115 PHE A C 1
ATOM 906 O O . PHE A 1 115 ? -2.959 -8.945 5.784 1.00 89.25 115 PHE A O 1
ATOM 913 N N . TYR A 1 116 ? -3.563 -8.742 7.935 1.00 88.56 116 TYR A N 1
ATOM 914 C CA . TYR A 1 116 ? -2.782 -7.519 8.131 1.00 88.56 116 TYR A CA 1
ATOM 915 C C . TYR A 1 116 ? -1.278 -7.758 8.016 1.00 88.56 116 TYR A C 1
ATOM 917 O O . TYR A 1 116 ? -0.582 -6.917 7.459 1.00 88.56 116 TYR A O 1
ATOM 925 N N . LYS A 1 117 ? -0.784 -8.919 8.459 1.00 89.38 117 LYS A N 1
ATOM 926 C CA . LYS A 1 117 ? 0.619 -9.299 8.269 1.00 89.38 117 LYS A CA 1
ATOM 927 C C . LYS A 1 117 ? 0.985 -9.379 6.783 1.00 89.38 117 LYS A C 1
ATOM 929 O O . LYS A 1 117 ? 2.016 -8.841 6.387 1.00 89.38 117 LYS A O 1
ATOM 934 N N . GLU A 1 118 ? 0.137 -10.012 5.975 1.00 89.50 118 GLU A N 1
ATOM 935 C CA . GLU A 1 118 ? 0.341 -10.127 4.527 1.00 89.50 118 GLU A CA 1
ATOM 936 C C . GLU A 1 118 ? 0.252 -8.754 3.845 1.00 89.50 118 GLU A C 1
ATOM 938 O O . GLU A 1 118 ? 1.132 -8.362 3.079 1.00 89.50 118 GLU A O 1
ATOM 943 N N . TYR A 1 119 ? -0.781 -7.981 4.190 1.00 90.00 119 TYR A N 1
ATOM 944 C CA . TYR A 1 119 ? -1.005 -6.640 3.662 1.00 90.00 119 TYR A CA 1
ATOM 945 C C . TYR A 1 119 ? 0.162 -5.696 3.968 1.00 90.00 119 TYR A C 1
ATOM 947 O O . TYR A 1 119 ? 0.651 -5.023 3.064 1.00 90.00 119 TYR A O 1
ATOM 955 N N . ASP A 1 120 ? 0.631 -5.640 5.215 1.00 90.12 120 ASP A N 1
ATOM 956 C CA . ASP A 1 120 ? 1.716 -4.741 5.615 1.00 90.12 120 ASP A CA 1
ATOM 957 C C . ASP A 1 120 ? 3.046 -5.139 4.963 1.00 90.12 120 ASP A C 1
ATOM 959 O O . ASP A 1 120 ? 3.803 -4.262 4.532 1.00 90.12 120 ASP A O 1
ATOM 963 N N . SER A 1 121 ? 3.306 -6.445 4.825 1.00 87.88 121 SER A N 1
ATOM 964 C CA . SER A 1 121 ? 4.471 -6.967 4.103 1.00 87.88 121 SER A CA 1
ATOM 965 C C . SER A 1 121 ? 4.452 -6.520 2.639 1.00 87.88 121 SER A C 1
ATOM 967 O O . SER A 1 121 ? 5.380 -5.848 2.181 1.00 87.88 121 SER A O 1
ATOM 969 N N . LEU A 1 122 ? 3.345 -6.788 1.936 1.00 88.44 122 LEU A N 1
ATOM 970 C CA . LEU A 1 122 ? 3.153 -6.406 0.537 1.00 88.44 122 LEU A CA 1
ATOM 971 C C . LEU A 1 122 ? 3.264 -4.887 0.356 1.00 88.44 122 LEU A C 1
ATOM 973 O O . LEU A 1 122 ? 3.979 -4.402 -0.519 1.00 88.44 122 LEU A O 1
ATOM 977 N N . MET A 1 123 ? 2.594 -4.104 1.200 1.00 89.19 123 MET A N 1
ATOM 978 C CA . MET A 1 123 ? 2.608 -2.647 1.086 1.00 89.19 123 MET A CA 1
ATOM 979 C C . MET A 1 123 ? 3.999 -2.062 1.315 1.00 89.19 123 MET A C 1
ATOM 981 O O . MET A 1 123 ? 4.403 -1.164 0.576 1.00 89.19 123 MET A O 1
ATOM 985 N N . THR A 1 124 ? 4.736 -2.550 2.312 1.00 88.19 124 THR A N 1
ATOM 986 C CA . THR A 1 124 ? 6.095 -2.071 2.605 1.00 88.19 124 THR A CA 1
ATOM 987 C C . THR A 1 124 ? 7.018 -2.326 1.424 1.00 88.19 124 THR A C 1
ATOM 989 O O . THR A 1 124 ? 7.748 -1.433 0.983 1.00 88.19 124 THR A O 1
ATOM 992 N N . GLU A 1 125 ? 6.930 -3.529 0.876 1.00 86.31 125 GLU A N 1
ATOM 993 C CA . GLU A 1 125 ? 7.710 -3.968 -0.263 1.00 86.31 125 GLU A CA 1
ATOM 994 C C . GLU A 1 125 ? 7.430 -3.128 -1.513 1.00 86.31 125 GLU A C 1
ATOM 996 O O . GLU A 1 125 ? 8.341 -2.494 -2.051 1.00 86.31 125 GLU A O 1
ATOM 1001 N N . TRP A 1 126 ? 6.169 -3.026 -1.929 1.00 86.69 126 TRP A N 1
ATOM 1002 C CA . TRP A 1 126 ? 5.801 -2.299 -3.144 1.00 86.69 126 TRP A CA 1
ATOM 1003 C C . TRP A 1 126 ? 5.982 -0.786 -3.020 1.00 86.69 126 TRP A C 1
ATOM 1005 O O . TRP A 1 126 ? 6.335 -0.124 -3.995 1.00 86.69 126 TRP A O 1
ATOM 1015 N N . GLN A 1 127 ? 5.829 -0.214 -1.823 1.00 89.69 127 GLN A N 1
ATOM 1016 C CA . GLN A 1 127 ? 6.189 1.186 -1.590 1.00 89.69 127 GLN A CA 1
ATOM 1017 C C . GLN A 1 127 ? 7.697 1.412 -1.673 1.00 89.69 127 GLN A C 1
ATOM 1019 O O . GLN A 1 127 ? 8.127 2.451 -2.171 1.00 89.69 127 GLN A O 1
ATOM 1024 N N . SER A 1 128 ? 8.508 0.474 -1.175 1.00 86.06 128 SER A N 1
ATOM 1025 C CA . SER A 1 128 ? 9.964 0.568 -1.287 1.00 86.06 128 SER A CA 1
ATOM 1026 C C . SER A 1 128 ? 10.406 0.499 -2.752 1.00 86.06 128 SER A C 1
ATOM 1028 O O . SER A 1 128 ? 11.161 1.367 -3.191 1.00 86.06 128 SER A O 1
ATOM 1030 N N . ALA A 1 129 ? 9.839 -0.433 -3.526 1.00 83.19 129 ALA A N 1
ATOM 1031 C CA . ALA A 1 129 ? 10.085 -0.572 -4.956 1.00 83.19 129 ALA A CA 1
ATOM 1032 C C . ALA A 1 129 ? 9.639 0.680 -5.727 1.00 83.19 129 ALA A C 1
ATOM 1034 O O . ALA A 1 129 ? 10.414 1.233 -6.504 1.00 83.19 129 ALA A O 1
ATOM 1035 N N . GLY A 1 130 ? 8.437 1.195 -5.447 1.00 85.25 130 GLY A N 1
ATOM 1036 C CA . GLY A 1 130 ? 7.927 2.419 -6.066 1.00 85.25 130 GLY A CA 1
ATOM 1037 C C . GLY A 1 130 ? 8.772 3.657 -5.758 1.00 85.25 130 GLY A C 1
ATOM 1038 O O . GLY A 1 130 ? 9.058 4.440 -6.661 1.00 85.25 130 GLY A O 1
ATOM 1039 N N . ARG A 1 131 ? 9.227 3.830 -4.507 1.00 86.12 131 ARG A N 1
ATOM 1040 C CA . ARG A 1 131 ? 10.129 4.936 -4.130 1.00 86.12 131 ARG A CA 1
ATOM 1041 C C . ARG A 1 131 ? 11.461 4.851 -4.864 1.00 86.12 131 ARG A C 1
ATOM 1043 O O . ARG A 1 131 ? 11.927 5.861 -5.380 1.00 86.12 131 ARG A O 1
ATOM 1050 N N . ARG A 1 132 ? 12.050 3.656 -4.922 1.00 80.69 132 ARG A N 1
ATOM 1051 C CA . ARG A 1 132 ? 13.313 3.424 -5.624 1.00 80.69 132 ARG A CA 1
ATOM 1052 C C . ARG A 1 132 ? 13.171 3.735 -7.109 1.00 80.69 132 ARG A C 1
ATOM 1054 O O . ARG A 1 132 ? 13.946 4.513 -7.642 1.00 80.69 132 ARG A O 1
ATOM 1061 N N . LEU A 1 133 ? 12.110 3.236 -7.738 1.00 78.69 133 LEU A N 1
ATOM 1062 C CA . LEU A 1 133 ? 11.799 3.535 -9.131 1.00 78.69 133 LEU A CA 1
ATOM 1063 C C . LEU A 1 133 ? 11.622 5.042 -9.381 1.00 78.69 133 LEU A C 1
ATOM 1065 O O . LEU A 1 133 ? 12.110 5.555 -10.383 1.00 78.69 133 LEU A O 1
ATOM 1069 N N . ALA A 1 134 ? 10.951 5.761 -8.479 1.00 83.38 134 ALA A N 1
ATOM 1070 C CA . ALA A 1 134 ? 10.740 7.199 -8.614 1.00 83.38 134 ALA A CA 1
ATOM 1071 C C . ALA A 1 134 ? 12.042 8.014 -8.519 1.00 83.38 134 ALA A C 1
ATOM 1073 O O . ALA A 1 134 ? 12.221 8.940 -9.309 1.00 83.38 134 ALA A O 1
ATOM 1074 N N . LEU A 1 135 ? 12.937 7.669 -7.583 1.00 79.00 135 LEU A N 1
ATOM 1075 C CA . LEU A 1 135 ? 14.255 8.304 -7.452 1.00 79.00 135 LEU A CA 1
ATOM 1076 C C . LEU A 1 135 ? 15.061 8.143 -8.741 1.00 79.00 135 LEU A C 1
ATOM 1078 O O . LEU A 1 135 ? 15.527 9.118 -9.319 1.00 79.00 135 LEU A O 1
ATOM 1082 N N . GLU A 1 136 ? 15.104 6.923 -9.252 1.00 72.50 136 GLU A N 1
ATOM 1083 C CA . GLU A 1 136 ? 15.878 6.573 -10.438 1.00 72.50 136 GLU A CA 1
ATOM 1084 C C . GLU A 1 136 ? 15.298 7.249 -11.684 1.00 72.50 136 GLU A C 1
ATOM 1086 O O . GLU A 1 136 ? 16.015 7.872 -12.459 1.00 72.50 136 GLU A O 1
ATOM 1091 N N . MET A 1 137 ? 13.970 7.258 -11.843 1.00 73.62 137 MET A N 1
ATOM 1092 C CA . MET A 1 137 ? 13.319 8.046 -12.897 1.00 73.62 137 MET A CA 1
ATOM 1093 C C . MET A 1 137 ? 13.640 9.548 -12.816 1.00 73.62 137 MET A C 1
ATOM 1095 O O . MET A 1 137 ? 13.622 10.212 -13.854 1.00 73.62 137 MET A O 1
ATOM 1099 N N . SER A 1 138 ? 13.897 10.095 -11.624 1.00 73.12 138 SER A N 1
ATOM 1100 C CA . SER A 1 138 ? 14.328 11.488 -11.452 1.00 73.12 138 SER A CA 1
ATOM 1101 C C . SER A 1 138 ? 15.756 11.688 -11.956 1.00 73.12 138 SER A C 1
ATOM 1103 O O . SER A 1 138 ? 15.989 12.571 -12.779 1.00 73.12 138 SER A O 1
ATOM 1105 N N . GLU A 1 139 ? 16.682 10.814 -11.563 1.00 67.88 139 GLU A N 1
ATOM 1106 C CA . GLU A 1 139 ? 18.079 10.852 -12.016 1.00 67.88 139 GLU A CA 1
ATOM 1107 C C . GLU A 1 139 ? 18.189 10.723 -13.545 1.00 67.88 139 GLU A C 1
ATOM 1109 O O . GLU A 1 139 ? 18.991 11.399 -14.191 1.00 67.88 139 GLU A O 1
ATOM 1114 N N . LEU A 1 140 ? 17.319 9.923 -14.169 1.00 63.44 140 LEU A N 1
ATOM 1115 C CA . LEU A 1 140 ? 17.273 9.795 -15.629 1.00 63.44 140 LEU A CA 1
ATOM 1116 C C . LEU A 1 140 ? 16.783 11.042 -16.352 1.00 63.44 140 LEU A C 1
ATOM 1118 O O . LEU A 1 140 ? 17.236 11.305 -17.468 1.00 63.44 140 LEU A O 1
ATOM 1122 N N . LYS A 1 141 ? 15.862 11.799 -15.749 1.00 64.75 141 LYS A N 1
ATOM 1123 C CA . LYS A 1 141 ? 15.435 13.091 -16.303 1.00 64.75 141 LYS A CA 1
ATOM 1124 C C . LYS A 1 141 ? 16.571 14.109 -16.256 1.00 64.75 141 LYS A C 1
ATOM 1126 O O . LYS A 1 141 ? 16.676 14.925 -17.166 1.00 64.75 141 LYS A O 1
ATOM 1131 N N . GLU A 1 142 ? 17.429 14.031 -15.245 1.00 59.22 142 GLU A N 1
ATOM 1132 C CA . GLU A 1 142 ? 18.609 14.889 -15.109 1.00 59.22 142 GLU A CA 1
ATOM 1133 C C . GLU A 1 142 ? 19.747 14.452 -16.057 1.00 59.22 142 GLU A C 1
ATOM 1135 O O . GLU A 1 142 ? 20.449 15.291 -16.617 1.00 59.22 142 GLU A O 1
ATOM 1140 N N . CYS A 1 143 ? 19.864 13.150 -16.351 1.00 52.84 143 CYS A N 1
ATOM 1141 C CA . CYS A 1 143 ? 20.853 12.553 -17.264 1.00 52.84 143 CYS A CA 1
ATOM 1142 C C . CYS A 1 143 ? 20.375 12.422 -18.733 1.00 52.84 143 CYS A C 1
ATOM 1144 O O . CYS A 1 143 ? 20.768 11.495 -19.458 1.00 52.84 143 CYS A O 1
ATOM 1146 N N . ALA A 1 144 ? 19.531 13.347 -19.201 1.00 54.03 144 ALA A N 1
ATOM 1147 C CA . ALA A 1 144 ? 18.981 13.366 -20.564 1.00 54.03 144 ALA A CA 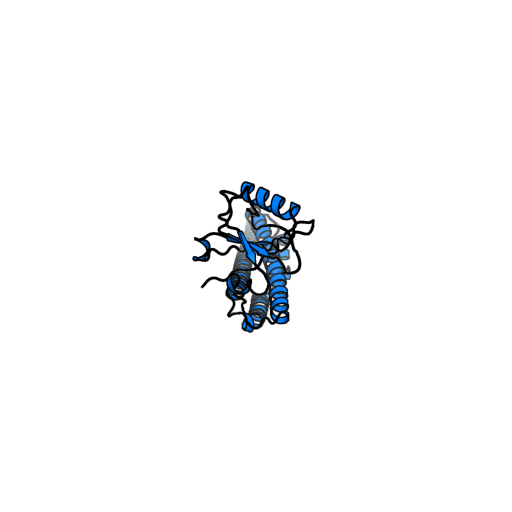1
ATOM 1148 C C . ALA A 1 144 ? 20.027 13.603 -21.680 1.00 54.03 144 ALA A C 1
ATOM 1150 O O . ALA A 1 144 ? 19.693 13.551 -22.864 1.00 54.03 144 ALA A O 1
ATOM 1151 N N . SER A 1 145 ? 21.300 13.830 -21.344 1.00 54.38 145 SER A N 1
ATOM 1152 C CA . SER A 1 145 ? 22.378 13.896 -22.329 1.00 54.38 145 SER A CA 1
ATOM 1153 C C . SER A 1 145 ? 22.754 12.488 -22.820 1.00 54.38 145 SER A C 1
ATOM 1155 O O . SER A 1 145 ? 23.000 11.563 -22.043 1.00 54.38 145 SER A O 1
ATOM 1157 N N . LEU A 1 146 ? 22.827 12.313 -24.145 1.00 53.66 146 LEU A N 1
ATOM 1158 C CA . LEU A 1 146 ? 23.186 11.055 -24.828 1.00 53.66 146 LEU A CA 1
ATOM 1159 C C . LEU A 1 146 ? 24.564 10.486 -24.421 1.00 53.66 146 LEU A C 1
ATOM 1161 O O . LEU A 1 146 ? 24.849 9.332 -24.723 1.00 53.66 146 LEU A O 1
ATOM 1165 N N . SER A 1 147 ? 25.389 11.276 -23.725 1.00 51.22 147 SER A N 1
ATOM 1166 C CA . SER A 1 147 ? 26.737 10.922 -23.257 1.00 51.22 147 SER A CA 1
ATOM 1167 C C . SER A 1 147 ? 26.761 10.151 -21.922 1.00 51.22 147 SER A C 1
ATOM 1169 O O . SER A 1 147 ? 27.793 9.606 -21.541 1.00 51.22 147 SER A O 1
ATOM 1171 N N . GLY A 1 148 ? 25.639 10.085 -21.192 1.00 56.81 148 GLY A N 1
ATOM 1172 C CA . GLY A 1 148 ? 25.559 9.333 -19.933 1.00 56.81 148 GLY A CA 1
ATOM 1173 C C . GLY A 1 148 ? 25.656 7.816 -20.146 1.00 56.81 148 GLY A C 1
ATOM 1174 O O . GLY A 1 148 ? 24.938 7.257 -20.980 1.00 56.81 148 GLY A O 1
ATOM 1175 N N . THR A 1 149 ? 26.524 7.143 -19.386 1.00 54.84 149 THR A N 1
ATOM 1176 C CA . THR A 1 149 ? 26.728 5.686 -19.410 1.00 54.84 149 THR A CA 1
ATOM 1177 C C . THR A 1 149 ? 25.414 4.935 -19.162 1.00 54.84 149 THR A C 1
ATOM 1179 O O . THR A 1 149 ? 24.716 5.188 -18.188 1.00 54.84 149 THR A O 1
ATOM 1182 N N . LEU A 1 150 ? 25.081 3.955 -20.013 1.00 58.94 150 LEU A N 1
ATOM 1183 C CA . LEU A 1 150 ? 23.911 3.066 -19.852 1.00 58.94 150 LEU A CA 1
ATOM 1184 C C . LEU A 1 150 ? 24.043 2.079 -18.670 1.00 58.94 150 LEU A C 1
ATOM 1186 O O . LEU A 1 150 ? 23.144 1.278 -18.425 1.00 58.94 150 LEU A O 1
ATOM 1190 N N . THR A 1 151 ? 25.168 2.090 -17.959 1.00 57.66 151 THR A N 1
ATOM 1191 C CA . THR A 1 151 ? 25.535 1.103 -16.934 1.00 57.66 151 THR A CA 1
ATOM 1192 C C . THR A 1 151 ? 24.735 1.215 -15.623 1.00 57.66 151 THR A C 1
ATOM 1194 O O . THR A 1 151 ? 24.282 0.174 -15.146 1.00 57.66 151 THR A O 1
ATOM 1197 N N . PRO A 1 152 ? 24.499 2.412 -15.035 1.00 60.12 152 PRO A N 1
ATOM 1198 C CA . PRO A 1 152 ? 23.646 2.569 -13.845 1.00 60.12 152 PRO A CA 1
ATOM 1199 C C . PRO A 1 152 ? 22.199 2.163 -14.148 1.00 60.12 152 PRO A C 1
ATOM 1201 O O . PRO A 1 152 ? 21.583 1.382 -13.430 1.00 60.12 152 PRO A O 1
ATOM 1204 N N . LEU A 1 153 ? 21.742 2.595 -15.322 1.00 57.84 153 LEU A N 1
ATOM 1205 C CA . LEU A 1 153 ? 20.508 2.222 -15.993 1.00 57.84 153 LEU A CA 1
ATOM 1206 C C . LEU A 1 153 ? 20.357 0.681 -16.079 1.00 57.84 153 LEU A C 1
ATOM 1208 O O . LEU A 1 153 ? 19.405 0.108 -15.555 1.00 57.84 153 LEU A O 1
ATOM 1212 N N . GLY A 1 154 ? 21.279 -0.032 -16.732 1.00 59.47 154 GLY A N 1
ATOM 1213 C CA . GLY A 1 154 ? 21.160 -1.485 -16.943 1.00 59.47 154 GLY A CA 1
ATOM 1214 C C . GLY A 1 154 ? 21.121 -2.292 -15.641 1.00 59.47 154 GLY A C 1
ATOM 1215 O O . GLY A 1 154 ? 20.411 -3.294 -15.557 1.00 59.47 154 GLY A O 1
ATOM 1216 N N . ARG A 1 155 ? 21.821 -1.808 -14.606 1.00 65.19 155 ARG A N 1
ATOM 1217 C CA . ARG A 1 155 ? 21.829 -2.403 -13.264 1.00 65.19 155 ARG A CA 1
ATOM 1218 C C . ARG A 1 155 ? 20.450 -2.341 -12.593 1.00 65.19 155 ARG A C 1
ATOM 1220 O O . ARG A 1 155 ? 20.112 -3.238 -11.822 1.00 65.19 155 ARG A O 1
ATOM 1227 N N . LEU A 1 156 ? 19.648 -1.336 -12.945 1.00 59.56 156 LEU A N 1
ATOM 1228 C CA . LEU A 1 156 ? 18.301 -1.113 -12.431 1.00 59.56 156 LEU A CA 1
ATOM 1229 C C . LEU A 1 156 ? 17.288 -2.160 -12.903 1.00 59.56 156 LEU A C 1
ATOM 1231 O O . LEU A 1 156 ? 16.518 -2.694 -12.112 1.00 59.56 156 LEU A O 1
ATOM 1235 N N . LEU A 1 157 ? 17.313 -2.485 -14.196 1.00 57.88 157 LEU A N 1
ATOM 1236 C CA . LEU A 1 157 ? 16.434 -3.500 -14.792 1.00 57.88 157 LEU A CA 1
ATOM 1237 C C . LEU A 1 157 ? 16.807 -4.920 -14.358 1.00 57.88 157 LEU A C 1
ATOM 1239 O O . LEU A 1 157 ? 15.983 -5.831 -14.419 1.00 57.88 157 LEU A O 1
ATOM 1243 N N . THR A 1 158 ? 18.050 -5.116 -13.919 1.00 63.06 158 THR A N 1
ATOM 1244 C CA . THR A 1 158 ? 18.494 -6.365 -13.300 1.00 63.06 158 THR A CA 1
ATOM 1245 C C . THR A 1 158 ? 18.229 -6.431 -11.799 1.00 63.06 158 THR A C 1
ATOM 1247 O O . THR A 1 158 ? 18.453 -7.493 -11.223 1.00 63.06 158 THR A O 1
ATOM 1250 N N . ASP A 1 159 ? 17.762 -5.351 -11.157 1.00 64.12 159 ASP A N 1
ATOM 1251 C CA . ASP A 1 159 ? 17.429 -5.393 -9.735 1.00 64.12 159 ASP A CA 1
ATOM 1252 C C . ASP A 1 159 ? 16.194 -6.291 -9.530 1.00 64.12 159 ASP A C 1
ATOM 1254 O O . ASP A 1 159 ? 15.104 -5.958 -10.006 1.00 64.12 159 ASP A O 1
ATOM 1258 N N . PRO A 1 160 ? 16.324 -7.423 -8.817 1.00 58.34 160 PRO A N 1
ATOM 1259 C CA . PRO A 1 160 ? 15.230 -8.369 -8.617 1.00 58.34 160 PRO A CA 1
ATOM 1260 C C . PRO A 1 160 ? 14.022 -7.757 -7.892 1.00 58.34 160 PRO A C 1
ATOM 1262 O O . PRO A 1 160 ? 12.916 -8.272 -8.025 1.00 58.34 160 PRO A O 1
ATOM 1265 N N . THR A 1 161 ? 14.191 -6.644 -7.169 1.00 57.88 161 THR A N 1
ATOM 1266 C CA . THR A 1 161 ? 13.087 -5.938 -6.497 1.00 57.88 161 THR A CA 1
ATOM 1267 C C . THR A 1 161 ? 12.237 -5.099 -7.453 1.00 57.88 161 THR A C 1
ATOM 1269 O O . THR A 1 161 ? 11.036 -4.964 -7.233 1.00 57.88 161 THR A O 1
ATOM 1272 N N . LEU A 1 162 ? 12.835 -4.583 -8.532 1.00 56.69 162 LEU A N 1
ATOM 1273 C CA . LEU A 1 162 ? 12.143 -3.875 -9.618 1.00 56.69 162 LEU A CA 1
ATOM 1274 C C . LEU A 1 162 ? 11.660 -4.837 -10.705 1.00 56.69 162 LEU A C 1
ATOM 1276 O O . LEU A 1 162 ? 10.679 -4.564 -11.391 1.00 56.69 162 LEU A O 1
ATOM 1280 N N . ARG A 1 163 ? 12.352 -5.972 -10.832 1.00 52.94 163 ARG A N 1
ATOM 1281 C CA . ARG A 1 163 ? 12.082 -7.037 -11.791 1.00 52.94 163 ARG A CA 1
ATOM 1282 C C . ARG A 1 163 ? 11.205 -8.153 -11.237 1.00 52.94 163 ARG A C 1
ATOM 1284 O O . ARG A 1 163 ? 11.076 -9.170 -11.919 1.00 52.94 163 ARG A O 1
ATOM 1291 N N . ARG A 1 164 ? 10.603 -7.987 -10.047 1.00 60.56 164 ARG A N 1
ATOM 1292 C CA . ARG A 1 164 ? 9.465 -8.824 -9.645 1.00 60.56 164 ARG A CA 1
ATOM 1293 C C . ARG A 1 164 ? 8.488 -8.773 -10.793 1.00 60.56 164 ARG A C 1
ATOM 1295 O O . ARG A 1 164 ? 7.961 -7.713 -11.128 1.00 60.56 164 ARG A O 1
ATOM 1302 N N . THR A 1 165 ? 8.393 -9.891 -11.491 1.00 59.22 165 THR A N 1
ATOM 1303 C CA . THR A 1 165 ? 7.749 -9.916 -12.789 1.00 59.22 165 THR A CA 1
ATOM 1304 C C . THR A 1 165 ? 6.295 -9.514 -12.587 1.00 59.22 165 THR A C 1
ATOM 1306 O O . THR A 1 165 ? 5.735 -9.722 -11.511 1.00 59.22 165 THR A O 1
ATOM 1309 N N . SER A 1 166 ? 5.648 -8.949 -13.609 1.00 65.69 166 SER A N 1
ATOM 1310 C CA . SER A 1 166 ? 4.200 -8.691 -13.552 1.00 65.69 166 SER A CA 1
ATOM 1311 C C . SER A 1 166 ? 3.418 -9.916 -13.052 1.00 65.69 166 SER A C 1
ATOM 1313 O O . SER A 1 166 ? 2.371 -9.761 -12.440 1.00 65.69 166 SER A O 1
ATOM 1315 N N . ARG A 1 167 ? 3.953 -11.125 -13.273 1.00 69.50 167 ARG A N 1
ATOM 1316 C CA . ARG A 1 167 ? 3.447 -12.384 -12.732 1.00 69.50 167 ARG A CA 1
ATOM 1317 C C . ARG A 1 167 ? 3.581 -12.484 -11.207 1.00 69.50 167 ARG A C 1
ATOM 1319 O O . ARG A 1 167 ? 2.583 -12.754 -10.559 1.00 69.50 167 ARG A O 1
ATOM 1326 N N . ASP A 1 168 ? 4.760 -12.233 -10.639 1.00 77.62 168 ASP A N 1
ATOM 1327 C CA . ASP A 1 168 ? 4.979 -12.292 -9.180 1.00 77.62 168 ASP A CA 1
ATOM 1328 C C . ASP A 1 168 ? 4.154 -11.215 -8.447 1.00 77.62 168 ASP A C 1
ATOM 1330 O O . ASP A 1 168 ? 3.711 -11.397 -7.315 1.00 77.62 168 ASP A O 1
ATOM 1334 N N . ALA A 1 169 ? 3.922 -10.082 -9.115 1.00 80.44 169 ALA A N 1
ATOM 1335 C CA . ALA A 1 169 ? 3.065 -9.005 -8.639 1.00 80.44 169 ALA A CA 1
ATOM 1336 C C . ALA A 1 169 ? 1.583 -9.409 -8.571 1.00 80.44 169 ALA A C 1
ATOM 1338 O O . ALA A 1 169 ? 0.924 -9.176 -7.555 1.00 80.44 169 ALA A O 1
ATOM 1339 N N . GLU A 1 170 ? 1.073 -10.039 -9.633 1.00 85.94 170 GLU A N 1
ATOM 1340 C CA . GLU A 1 170 ? -0.288 -10.581 -9.662 1.00 85.94 170 GLU A CA 1
ATOM 1341 C C . GLU A 1 170 ? -0.456 -11.749 -8.685 1.00 85.94 170 GLU A C 1
ATOM 1343 O O . GLU A 1 170 ? -1.478 -11.829 -8.014 1.00 85.94 170 GLU A O 1
ATOM 1348 N N . GLU A 1 171 ? 0.552 -12.610 -8.526 1.00 88.38 171 GLU A N 1
ATOM 1349 C CA . GLU A 1 171 ? 0.532 -13.709 -7.554 1.00 88.38 171 GLU A CA 1
ATOM 1350 C C . GLU A 1 171 ? 0.471 -13.194 -6.107 1.00 88.38 171 GLU A C 1
ATOM 1352 O O . GLU A 1 171 ? -0.335 -13.672 -5.303 1.00 88.38 171 GLU A O 1
ATOM 1357 N N . ALA A 1 172 ? 1.255 -12.164 -5.777 1.00 87.44 172 ALA A N 1
ATOM 1358 C CA . ALA A 1 172 ? 1.225 -11.536 -4.457 1.00 87.44 172 ALA A CA 1
ATOM 1359 C C . ALA A 1 172 ? -0.137 -10.882 -4.158 1.00 87.44 172 ALA A C 1
ATOM 1361 O O . ALA A 1 172 ? -0.666 -11.011 -3.052 1.00 87.44 172 ALA A O 1
ATOM 1362 N N . ILE A 1 173 ? -0.738 -10.206 -5.144 1.00 91.12 173 ILE A N 1
ATOM 1363 C CA . ILE A 1 173 ? -2.076 -9.621 -4.993 1.00 91.12 173 ILE A CA 1
ATOM 1364 C C . ILE A 1 173 ? -3.157 -10.700 -4.905 1.00 91.12 173 ILE A C 1
ATOM 1366 O O . ILE A 1 173 ? -4.041 -10.581 -4.059 1.00 91.12 173 ILE A O 1
ATOM 1370 N N . ALA A 1 174 ? -3.079 -11.761 -5.708 1.00 92.06 174 ALA A N 1
ATOM 1371 C CA . ALA A 1 174 ? -4.011 -12.884 -5.645 1.00 92.06 174 ALA A CA 1
ATOM 1372 C C . ALA A 1 174 ? -3.965 -13.571 -4.272 1.00 92.06 174 ALA A C 1
ATOM 1374 O O . ALA A 1 174 ? -5.010 -13.837 -3.684 1.00 92.06 174 ALA A O 1
ATOM 1375 N N . THR A 1 175 ? -2.767 -13.761 -3.713 1.00 92.38 175 THR A N 1
ATOM 1376 C CA . THR A 1 175 ? -2.576 -14.309 -2.360 1.00 92.38 175 THR A CA 1
ATOM 1377 C C . THR A 1 175 ? -3.222 -13.415 -1.297 1.00 92.38 175 THR A C 1
ATOM 1379 O O . THR A 1 175 ? -3.910 -13.899 -0.393 1.00 92.38 175 THR A O 1
ATOM 1382 N N . LEU A 1 176 ? -3.050 -12.093 -1.412 1.00 92.94 176 LEU A N 1
ATOM 1383 C CA . LEU A 1 176 ? -3.700 -11.130 -0.523 1.00 92.94 176 LEU A CA 1
ATOM 1384 C C . LEU A 1 176 ? -5.233 -11.167 -0.663 1.00 92.94 176 LEU A C 1
ATOM 1386 O O . LEU A 1 176 ? -5.940 -11.060 0.338 1.00 92.94 176 LEU A O 1
ATOM 1390 N N . GLU A 1 177 ? -5.754 -11.315 -1.880 1.00 93.19 177 GLU A N 1
ATOM 1391 C CA . GLU A 1 177 ? -7.191 -11.391 -2.160 1.00 93.19 177 GLU A CA 1
ATOM 1392 C C . GLU A 1 177 ? -7.828 -12.676 -1.640 1.00 93.19 177 GLU A C 1
ATOM 1394 O O . GLU A 1 177 ? -8.882 -12.613 -1.007 1.00 93.19 177 GLU A O 1
ATOM 1399 N N . GLU A 1 178 ? -7.169 -13.819 -1.825 1.00 92.12 178 GLU A N 1
ATOM 1400 C CA . GLU A 1 178 ? -7.581 -15.095 -1.243 1.00 92.12 178 GLU A CA 1
ATOM 1401 C C . GLU A 1 178 ? -7.628 -14.991 0.285 1.00 92.12 178 GLU A C 1
ATOM 1403 O O . GLU A 1 178 ? -8.618 -15.364 0.917 1.00 92.12 178 GLU A O 1
ATOM 1408 N N . ARG A 1 179 ? -6.599 -14.385 0.891 1.00 89.06 179 ARG A N 1
ATOM 1409 C CA . ARG A 1 179 ? -6.555 -14.164 2.341 1.00 89.06 179 ARG A CA 1
ATOM 1410 C C . ARG A 1 179 ? -7.633 -13.196 2.825 1.00 89.06 179 ARG A C 1
ATOM 1412 O O . ARG A 1 179 ? -8.119 -13.328 3.946 1.00 89.06 179 ARG A O 1
ATOM 1419 N N . ALA A 1 180 ? -7.992 -12.216 2.002 1.00 89.19 180 ALA A N 1
ATOM 1420 C CA . ALA A 1 180 ? -9.022 -11.237 2.308 1.00 89.19 180 ALA A CA 1
ATOM 1421 C C . ALA A 1 180 ? -10.443 -11.774 2.097 1.00 89.19 180 ALA A C 1
ATOM 1423 O O . ALA A 1 180 ? -11.361 -11.212 2.689 1.00 89.19 180 ALA A O 1
ATOM 1424 N N . ALA A 1 181 ? -10.636 -12.834 1.301 1.00 89.62 181 ALA A N 1
ATOM 1425 C CA . ALA A 1 181 ? -11.938 -13.401 0.940 1.00 89.62 181 ALA A CA 1
ATOM 1426 C C . ALA A 1 181 ? -12.932 -13.540 2.115 1.00 89.62 181 ALA A C 1
ATOM 1428 O O . ALA A 1 181 ? -14.041 -13.007 1.999 1.00 89.62 181 ALA A O 1
ATOM 1429 N N . PRO A 1 182 ? -12.573 -14.143 3.271 1.00 86.75 182 PRO A N 1
ATOM 1430 C CA . PRO A 1 182 ? -13.497 -14.253 4.406 1.00 86.75 182 PRO A CA 1
ATOM 1431 C C . PRO A 1 182 ? -13.828 -12.899 5.059 1.00 86.75 182 PRO A C 1
ATOM 1433 O O . PRO A 1 182 ? -14.870 -12.740 5.694 1.00 86.75 182 PRO A O 1
ATOM 1436 N N . LEU A 1 183 ? -12.975 -11.892 4.869 1.00 83.88 183 LEU A N 1
ATOM 1437 C CA . LEU A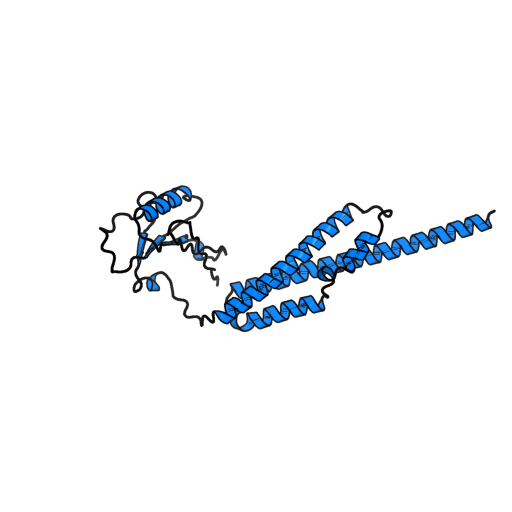 1 183 ? -13.064 -10.568 5.480 1.00 83.88 183 LEU A CA 1
ATOM 1438 C C . LEU A 1 183 ? -13.582 -9.482 4.511 1.00 83.88 183 LEU A C 1
ATOM 1440 O O . LEU A 1 183 ? -13.683 -8.316 4.894 1.00 83.88 183 LEU A O 1
ATOM 1444 N N . LEU A 1 184 ? -13.941 -9.824 3.265 1.00 83.38 184 LEU A N 1
ATOM 1445 C CA . LEU A 1 184 ? -14.368 -8.849 2.245 1.00 83.38 184 LEU A CA 1
ATOM 1446 C C . LEU A 1 184 ? -15.676 -8.121 2.581 1.00 83.38 184 LEU A C 1
ATOM 1448 O O . LEU A 1 184 ? -15.904 -7.015 2.083 1.00 83.38 184 LEU A O 1
ATOM 1452 N N . HIS A 1 185 ? -16.515 -8.714 3.436 1.00 78.75 185 HIS A N 1
ATOM 1453 C CA . HIS A 1 185 ? -17.711 -8.064 3.976 1.00 78.75 185 HIS A CA 1
ATOM 1454 C C . HIS A 1 185 ? -17.361 -6.796 4.773 1.00 78.75 185 HIS A C 1
ATOM 1456 O O . HIS A 1 185 ? -18.167 -5.868 4.864 1.00 78.75 185 HIS A O 1
ATOM 1462 N N . ILE A 1 186 ? -16.129 -6.709 5.284 1.00 78.69 186 ILE A N 1
ATOM 1463 C CA . ILE A 1 186 ? -15.635 -5.527 5.965 1.00 78.69 186 ILE A CA 1
ATOM 1464 C C . ILE A 1 186 ? -15.053 -4.530 4.959 1.00 78.69 186 ILE A C 1
ATOM 1466 O O . ILE A 1 186 ? -14.043 -4.756 4.288 1.00 78.69 186 ILE A O 1
ATOM 1470 N N . GLU A 1 187 ? -15.657 -3.346 4.919 1.00 74.81 187 GLU A N 1
ATOM 1471 C CA . GLU A 1 187 ? -15.317 -2.298 3.958 1.00 74.81 187 GLU A CA 1
ATOM 1472 C C . GLU A 1 187 ? -13.835 -1.899 3.967 1.00 74.81 187 GLU A C 1
ATOM 1474 O O . GLU A 1 187 ? -13.261 -1.684 2.901 1.00 74.81 187 GLU A O 1
ATOM 1479 N N . HIS A 1 188 ? -13.193 -1.803 5.133 1.00 71.25 188 HIS A N 1
ATOM 1480 C CA . HIS A 1 188 ? -11.798 -1.372 5.187 1.00 71.25 188 HIS A CA 1
ATOM 1481 C C . HIS A 1 188 ? -10.832 -2.432 4.652 1.00 71.25 188 HIS A C 1
ATOM 1483 O O . HIS A 1 188 ? -9.823 -2.058 4.066 1.00 71.25 188 HIS A O 1
ATOM 1489 N N . VAL A 1 189 ? -11.137 -3.725 4.799 1.00 83.19 189 VAL A N 1
ATOM 1490 C CA . VAL A 1 189 ? -10.353 -4.806 4.184 1.00 83.19 189 VAL A CA 1
ATOM 1491 C C . VAL A 1 189 ? -10.460 -4.688 2.670 1.00 83.19 189 VAL A C 1
ATOM 1493 O O . VAL A 1 189 ? -9.448 -4.614 1.978 1.00 83.19 189 VAL A O 1
ATOM 1496 N N . ARG A 1 190 ? -11.683 -4.515 2.158 1.00 86.94 190 ARG A N 1
ATOM 1497 C CA . ARG A 1 190 ? -11.937 -4.278 0.733 1.00 86.94 190 ARG A CA 1
ATOM 1498 C C . ARG A 1 190 ? -11.212 -3.033 0.198 1.00 86.94 190 ARG A C 1
ATOM 1500 O O . ARG A 1 190 ? -10.640 -3.069 -0.890 1.00 86.94 190 ARG A O 1
ATOM 1507 N N . LEU A 1 191 ? -11.217 -1.924 0.943 1.00 84.75 191 LEU A N 1
ATOM 1508 C CA . LEU A 1 191 ? -10.496 -0.699 0.571 1.00 84.75 191 LEU A CA 1
ATOM 1509 C C . LEU A 1 191 ? -8.973 -0.885 0.614 1.00 84.75 191 LEU A C 1
ATOM 1511 O O . LEU A 1 191 ? -8.286 -0.380 -0.273 1.00 84.75 191 LEU A O 1
ATOM 1515 N N . SER A 1 192 ? -8.451 -1.612 1.605 1.00 87.31 192 SER A N 1
ATOM 1516 C CA . SER A 1 192 ? -7.031 -1.961 1.708 1.00 87.31 192 SER A CA 1
ATOM 1517 C C . SER A 1 192 ? -6.581 -2.799 0.513 1.00 87.31 192 SER A C 1
ATOM 1519 O O . SER A 1 192 ? -5.630 -2.418 -0.161 1.00 87.31 192 SER A O 1
ATOM 1521 N N . VAL A 1 193 ? -7.308 -3.866 0.171 1.00 92.19 193 VAL A N 1
ATOM 1522 C CA . VAL A 1 193 ? -7.025 -4.697 -1.013 1.00 92.19 193 VAL A CA 1
ATOM 1523 C C . VAL A 1 193 ? -7.046 -3.855 -2.290 1.00 92.19 193 VAL A C 1
ATOM 1525 O O . VAL A 1 193 ? -6.101 -3.888 -3.075 1.00 92.19 193 VAL A O 1
ATOM 1528 N N . LYS A 1 194 ? -8.065 -3.000 -2.465 1.00 92.25 194 LYS A N 1
ATOM 1529 C CA . LYS A 1 194 ? -8.143 -2.083 -3.615 1.00 92.25 194 LYS A CA 1
ATOM 1530 C C . LYS A 1 194 ? -6.944 -1.129 -3.683 1.00 92.25 194 LYS A C 1
ATOM 1532 O O . LYS A 1 194 ? -6.461 -0.824 -4.772 1.00 92.25 194 LYS A O 1
ATOM 1537 N N . ARG A 1 195 ? -6.473 -0.635 -2.534 1.00 91.38 195 ARG A N 1
ATOM 1538 C CA . ARG A 1 195 ? -5.289 0.229 -2.445 1.00 91.38 195 ARG A CA 1
ATOM 1539 C C . ARG A 1 195 ? -4.012 -0.528 -2.807 1.00 91.38 195 ARG A C 1
ATOM 1541 O O . ARG A 1 195 ? -3.211 0.020 -3.557 1.00 91.38 195 ARG A O 1
ATOM 1548 N N . ALA A 1 196 ? -3.841 -1.747 -2.299 1.00 91.06 196 ALA A N 1
ATOM 1549 C CA . ALA A 1 196 ? -2.707 -2.605 -2.626 1.00 91.06 196 ALA A CA 1
ATOM 1550 C C . ALA A 1 196 ? -2.650 -2.883 -4.132 1.00 91.06 196 ALA A C 1
ATOM 1552 O O . ALA A 1 196 ? -1.640 -2.588 -4.764 1.00 91.06 196 ALA A O 1
ATOM 1553 N N . ARG A 1 197 ? -3.768 -3.316 -4.729 1.00 93.31 197 ARG A N 1
ATOM 1554 C CA . ARG A 1 197 ? -3.877 -3.555 -6.175 1.00 93.31 197 ARG A CA 1
ATOM 1555 C C . ARG A 1 197 ? -3.506 -2.320 -6.998 1.00 93.31 197 ARG A C 1
ATOM 1557 O O . ARG A 1 197 ? -2.680 -2.410 -7.899 1.00 93.31 197 ARG A O 1
ATOM 1564 N N . ARG A 1 198 ? -4.040 -1.143 -6.643 1.00 92.00 198 ARG A N 1
ATOM 1565 C CA . ARG A 1 198 ? -3.684 0.116 -7.319 1.00 92.00 198 ARG A CA 1
ATOM 1566 C C . ARG A 1 198 ? -2.184 0.410 -7.236 1.00 92.00 198 ARG A C 1
ATOM 1568 O O . ARG A 1 198 ? -1.602 0.780 -8.247 1.00 92.00 198 ARG A O 1
ATOM 1575 N N . LEU A 1 199 ? -1.575 0.271 -6.057 1.00 89.69 199 LEU A N 1
ATOM 1576 C CA . LEU A 1 199 ? -0.145 0.533 -5.879 1.00 89.69 199 LEU A CA 1
ATOM 1577 C C . LEU A 1 199 ? 0.695 -0.390 -6.768 1.00 89.69 199 LEU A C 1
ATOM 1579 O O . LEU A 1 199 ? 1.592 0.083 -7.459 1.00 89.69 199 LEU A O 1
ATOM 1583 N N . VAL A 1 200 ? 0.386 -1.687 -6.765 1.00 88.94 200 VAL A N 1
ATOM 1584 C CA . VAL A 1 200 ? 1.092 -2.679 -7.584 1.00 88.94 200 VAL A CA 1
ATOM 1585 C C . VAL A 1 200 ? 0.962 -2.353 -9.072 1.00 88.94 200 VAL A C 1
ATOM 1587 O O . VAL A 1 200 ? 1.968 -2.307 -9.778 1.00 88.94 200 VAL A O 1
ATOM 1590 N N . GLU A 1 201 ? -0.243 -2.027 -9.544 1.00 88.50 201 GLU A N 1
ATOM 1591 C CA . GLU A 1 201 ? -0.459 -1.607 -10.932 1.00 88.50 201 GLU A CA 1
ATOM 1592 C C . GLU A 1 201 ? 0.307 -0.328 -11.298 1.00 88.50 201 GLU A C 1
ATOM 1594 O O . GLU A 1 201 ? 0.842 -0.220 -12.401 1.00 88.50 201 GLU A O 1
ATOM 1599 N N . GLU A 1 202 ? 0.328 0.672 -10.414 1.00 88.56 202 GLU A N 1
ATOM 1600 C CA . GLU A 1 202 ? 1.024 1.940 -10.649 1.00 88.56 202 GLU A CA 1
ATOM 1601 C C . GLU A 1 202 ? 2.538 1.733 -10.750 1.00 88.56 202 GLU A C 1
ATOM 1603 O O . GLU A 1 202 ? 3.158 2.223 -11.698 1.00 88.56 202 GLU A O 1
ATOM 1608 N N . VAL A 1 203 ? 3.121 0.964 -9.825 1.00 86.00 203 VAL A N 1
ATOM 1609 C CA . VAL A 1 203 ? 4.548 0.617 -9.852 1.00 86.00 203 VAL A CA 1
ATOM 1610 C C . VAL A 1 203 ? 4.874 -0.222 -11.089 1.00 86.00 203 VAL A C 1
ATOM 1612 O O . VAL A 1 203 ? 5.843 0.082 -11.783 1.00 86.00 203 VAL A O 1
ATOM 1615 N N . GLY A 1 204 ? 4.034 -1.203 -11.431 1.00 83.50 204 GLY A N 1
ATOM 1616 C CA . GLY A 1 204 ? 4.195 -2.026 -12.632 1.00 83.50 204 GLY A CA 1
ATOM 1617 C C . GLY A 1 204 ? 4.170 -1.202 -13.922 1.00 83.50 204 GLY A C 1
ATOM 1618 O O . GLY A 1 204 ? 5.086 -1.296 -14.736 1.00 83.50 204 GLY A O 1
ATOM 1619 N N . LYS A 1 205 ? 3.184 -0.309 -14.084 1.00 84.94 205 LYS A N 1
ATOM 1620 C CA . LYS A 1 205 ? 3.104 0.609 -15.239 1.00 84.94 205 LYS A CA 1
ATOM 1621 C C . LYS A 1 205 ? 4.324 1.523 -15.330 1.00 84.94 205 LYS A C 1
ATOM 1623 O O . LYS A 1 205 ? 4.783 1.841 -16.430 1.00 84.94 205 LYS A O 1
ATOM 1628 N N . ALA A 1 206 ? 4.838 1.983 -14.193 1.00 82.75 206 ALA A N 1
ATOM 1629 C CA . ALA A 1 206 ? 6.025 2.823 -14.158 1.00 82.75 206 ALA A CA 1
ATOM 1630 C C . ALA A 1 206 ? 7.285 2.034 -14.562 1.00 82.75 206 ALA A C 1
ATOM 1632 O O . ALA A 1 206 ? 8.071 2.530 -15.369 1.00 82.75 206 ALA A O 1
ATOM 1633 N N . ALA A 1 207 ? 7.416 0.783 -14.110 1.00 80.69 207 ALA A N 1
ATOM 1634 C CA . ALA A 1 207 ? 8.495 -0.121 -14.507 1.00 80.69 207 ALA A CA 1
ATOM 1635 C C . ALA A 1 207 ? 8.466 -0.436 -16.011 1.00 80.69 207 ALA A C 1
ATOM 1637 O O . ALA A 1 207 ? 9.487 -0.293 -16.679 1.00 80.69 207 ALA A O 1
ATOM 1638 N N . THR A 1 208 ? 7.297 -0.741 -16.586 1.00 80.75 208 THR A N 1
ATOM 1639 C CA . THR A 1 208 ? 7.179 -0.997 -18.035 1.00 80.75 208 THR A CA 1
ATOM 1640 C C . THR A 1 208 ? 7.509 0.237 -18.874 1.00 80.75 208 THR A C 1
ATOM 1642 O O . THR A 1 208 ? 8.150 0.140 -19.919 1.00 80.75 208 THR A O 1
ATOM 1645 N N . ARG A 1 209 ? 7.096 1.431 -18.421 1.00 81.62 209 ARG A N 1
ATOM 1646 C CA . ARG A 1 209 ? 7.447 2.690 -19.101 1.00 81.62 209 ARG A CA 1
ATOM 1647 C C . ARG A 1 209 ? 8.949 2.913 -19.078 1.00 81.62 209 ARG A C 1
ATOM 1649 O O . ARG A 1 209 ? 9.521 3.305 -20.093 1.00 81.62 209 ARG A O 1
ATOM 1656 N N . LEU A 1 210 ? 9.572 2.647 -17.937 1.00 77.81 210 LEU A N 1
ATOM 1657 C CA . LEU A 1 210 ? 11.008 2.738 -17.794 1.00 77.81 210 LEU A CA 1
ATOM 1658 C C . LEU A 1 210 ? 11.700 1.782 -18.773 1.00 77.81 210 LEU A C 1
ATOM 1660 O O . LEU A 1 210 ? 12.451 2.245 -19.624 1.00 77.81 210 LEU A O 1
ATOM 1664 N N . GLU A 1 211 ? 11.355 0.497 -18.763 1.00 78.44 211 GLU A N 1
ATOM 1665 C CA . GLU A 1 211 ? 11.910 -0.508 -19.681 1.00 78.44 211 GLU A CA 1
ATOM 1666 C C . GLU A 1 211 ? 11.761 -0.122 -21.166 1.00 78.44 211 GLU A C 1
ATOM 1668 O O . GLU A 1 211 ? 12.713 -0.225 -21.940 1.00 78.44 211 GLU A O 1
ATOM 1673 N N . SER A 1 212 ? 10.613 0.435 -21.567 1.00 80.19 212 SER A N 1
ATOM 1674 C CA . SER A 1 212 ? 10.420 0.922 -22.943 1.00 80.19 212 SER A CA 1
ATOM 1675 C C . SER A 1 212 ? 11.341 2.099 -23.312 1.00 80.19 212 SER A C 1
ATOM 1677 O O . SER A 1 212 ? 11.885 2.149 -24.417 1.00 80.19 212 SER A O 1
ATOM 1679 N N . SER A 1 213 ? 11.569 3.028 -22.375 1.00 77.06 213 SER A N 1
ATOM 1680 C CA . SER A 1 213 ? 12.480 4.169 -22.552 1.00 77.06 213 SER A CA 1
ATOM 1681 C C . SER A 1 213 ? 13.926 3.700 -22.728 1.00 77.06 213 SER A C 1
ATOM 1683 O O . SER A 1 213 ? 14.671 4.199 -23.575 1.00 77.06 213 SER A O 1
ATOM 1685 N N . PHE A 1 214 ? 14.302 2.673 -21.970 1.00 75.31 214 PHE A N 1
ATOM 1686 C CA . PHE A 1 214 ? 15.592 2.009 -22.064 1.00 75.31 214 PHE A CA 1
ATOM 1687 C C . PHE A 1 214 ? 15.841 1.359 -23.418 1.00 75.31 214 PHE A C 1
ATOM 1689 O O . PHE A 1 214 ? 16.886 1.602 -24.026 1.00 75.31 214 PHE A O 1
ATOM 1696 N N . GLU A 1 215 ? 14.900 0.542 -23.890 1.00 80.56 215 GLU A N 1
ATOM 1697 C CA . GLU A 1 215 ? 15.069 -0.160 -25.161 1.00 80.56 215 GLU A CA 1
ATOM 1698 C C . GLU A 1 215 ? 15.161 0.839 -26.322 1.00 80.56 215 GLU A C 1
ATOM 1700 O O . GLU A 1 215 ? 16.024 0.708 -27.193 1.00 80.56 215 GLU A O 1
ATOM 1705 N N . SER A 1 216 ? 14.372 1.917 -26.263 1.00 80.19 216 SER A N 1
ATOM 1706 C CA . SER A 1 216 ? 14.467 3.040 -27.200 1.00 80.19 216 SER A CA 1
ATOM 1707 C C . SER A 1 216 ? 15.852 3.704 -27.177 1.00 80.19 216 SER A C 1
ATOM 1709 O O . SER A 1 216 ? 16.501 3.835 -28.218 1.00 80.19 216 SER A O 1
ATOM 1711 N N . ARG A 1 217 ? 16.383 4.053 -25.994 1.00 76.88 217 ARG A N 1
ATOM 1712 C CA . ARG A 1 217 ? 17.720 4.667 -25.866 1.00 76.88 217 ARG A CA 1
ATOM 1713 C C . ARG A 1 217 ? 18.826 3.737 -26.372 1.00 76.88 217 ARG A C 1
ATOM 1715 O O . ARG A 1 217 ? 19.754 4.189 -27.044 1.00 76.88 217 ARG A O 1
ATOM 1722 N N . ARG A 1 218 ? 18.719 2.436 -26.090 1.00 80.50 218 ARG A N 1
ATOM 1723 C CA . ARG A 1 218 ? 19.664 1.415 -26.564 1.00 80.50 218 ARG A CA 1
ATOM 1724 C C . ARG A 1 218 ? 19.636 1.282 -28.087 1.00 80.50 218 ARG A C 1
ATOM 1726 O O . ARG A 1 218 ? 20.699 1.140 -28.691 1.00 80.50 218 ARG A O 1
ATOM 1733 N N . ALA A 1 219 ? 18.458 1.341 -28.705 1.00 83.94 219 ALA A N 1
ATOM 1734 C CA . ALA A 1 219 ? 18.319 1.344 -30.159 1.00 83.94 219 ALA A CA 1
ATOM 1735 C C . ALA A 1 219 ? 18.956 2.594 -30.787 1.00 83.94 219 ALA A C 1
ATOM 1737 O O . ALA A 1 219 ? 19.739 2.470 -31.726 1.00 83.94 219 ALA A O 1
ATOM 1738 N N . THR A 1 220 ? 18.716 3.779 -30.218 1.00 82.44 220 THR A N 1
ATOM 1739 C CA . THR A 1 220 ? 19.314 5.039 -30.693 1.00 82.44 220 THR A CA 1
ATOM 1740 C C . THR A 1 220 ? 20.841 5.018 -30.630 1.00 82.44 220 THR A C 1
ATOM 1742 O O . THR A 1 220 ? 21.498 5.384 -31.601 1.00 82.44 220 THR A O 1
ATOM 1745 N N . ILE A 1 221 ? 21.425 4.541 -29.525 1.00 80.50 221 ILE A N 1
ATOM 1746 C CA . ILE A 1 221 ? 22.887 4.428 -29.387 1.00 80.50 221 ILE A CA 1
ATOM 1747 C C . ILE A 1 221 ? 23.467 3.446 -30.413 1.00 80.50 221 ILE A C 1
ATOM 1749 O O . ILE A 1 221 ? 24.481 3.753 -31.037 1.00 80.50 221 ILE A O 1
ATOM 1753 N N . ARG A 1 222 ? 22.808 2.298 -30.636 1.00 84.69 222 ARG A N 1
ATOM 1754 C CA . ARG A 1 222 ? 23.208 1.347 -31.687 1.00 84.69 222 ARG A CA 1
ATOM 1755 C C . ARG A 1 222 ? 23.187 1.998 -33.073 1.00 84.69 222 ARG A C 1
ATOM 1757 O O . ARG A 1 222 ? 24.160 1.866 -33.804 1.00 84.69 222 ARG A O 1
ATOM 1764 N N . ASN A 1 223 ? 22.132 2.742 -33.406 1.00 86.19 223 ASN A N 1
ATOM 1765 C CA . ASN A 1 223 ? 22.016 3.423 -34.699 1.00 86.19 223 ASN A CA 1
ATOM 1766 C C . ASN A 1 223 ? 23.104 4.491 -34.892 1.00 86.19 223 ASN A C 1
ATOM 1768 O O . ASN A 1 223 ? 23.704 4.564 -35.959 1.00 86.19 223 ASN A O 1
ATOM 1772 N N . LEU A 1 224 ? 23.403 5.282 -33.857 1.00 85.56 224 LEU A N 1
ATOM 1773 C CA . LEU A 1 224 ? 24.476 6.280 -33.909 1.00 85.56 224 LEU A CA 1
ATOM 1774 C C . LEU A 1 224 ? 25.859 5.646 -34.105 1.00 85.56 224 LEU A C 1
ATOM 1776 O O . LEU A 1 224 ? 26.666 6.180 -34.859 1.00 85.56 224 LEU A O 1
ATOM 1780 N N . ALA A 1 225 ? 26.134 4.513 -33.455 1.00 84.12 225 ALA A N 1
ATOM 1781 C CA . ALA A 1 225 ? 27.390 3.788 -33.641 1.00 84.12 225 ALA A CA 1
ATOM 1782 C C . ALA A 1 225 ? 27.544 3.264 -35.080 1.00 84.12 225 ALA A C 1
ATOM 1784 O O . ALA A 1 225 ? 28.625 3.367 -35.652 1.00 84.12 225 ALA A O 1
ATOM 1785 N N . VAL A 1 226 ? 26.459 2.764 -35.684 1.00 88.94 226 VAL A N 1
ATOM 1786 C CA . VAL A 1 226 ? 26.450 2.344 -37.095 1.00 88.94 226 VAL A CA 1
ATOM 1787 C C . VAL A 1 226 ? 26.705 3.532 -38.022 1.00 88.94 226 VAL A C 1
ATOM 1789 O O . VAL A 1 226 ? 27.533 3.424 -38.918 1.00 88.94 226 VAL A O 1
ATOM 1792 N N . LEU A 1 227 ? 26.047 4.675 -37.795 1.00 88.50 227 LEU A N 1
ATOM 1793 C CA . LEU A 1 227 ? 26.252 5.876 -38.615 1.00 88.50 227 LEU A CA 1
ATOM 1794 C C . LEU A 1 227 ? 27.698 6.378 -38.559 1.00 88.50 227 LEU A C 1
ATOM 1796 O O . LEU A 1 227 ? 28.261 6.669 -39.606 1.00 88.50 227 LEU A O 1
ATOM 1800 N N . ARG A 1 228 ? 28.313 6.410 -37.369 1.00 86.62 228 ARG A N 1
ATOM 1801 C CA . ARG A 1 228 ? 29.735 6.766 -37.221 1.00 86.62 228 ARG A CA 1
ATOM 1802 C C . ARG A 1 228 ? 30.650 5.788 -37.949 1.00 86.62 228 ARG A C 1
ATOM 1804 O O . ARG A 1 228 ? 31.543 6.215 -38.656 1.00 86.62 228 ARG A O 1
ATOM 1811 N N . SER A 1 229 ? 30.380 4.485 -37.856 1.00 87.69 229 SER A N 1
ATOM 1812 C CA . SER A 1 229 ? 31.155 3.483 -38.596 1.00 87.69 229 SER A CA 1
ATOM 1813 C C . SER A 1 229 ? 31.053 3.661 -40.115 1.00 87.69 229 SER A C 1
ATOM 1815 O O . SER A 1 229 ? 32.033 3.417 -40.810 1.00 87.69 229 SER A O 1
ATOM 1817 N N . ILE A 1 230 ? 29.884 4.053 -40.634 1.00 89.94 230 ILE A N 1
ATOM 1818 C CA . ILE A 1 230 ? 29.702 4.358 -42.062 1.00 89.94 230 ILE A CA 1
ATOM 1819 C C . ILE A 1 230 ? 30.449 5.644 -42.429 1.00 89.94 230 ILE A C 1
ATOM 1821 O O . ILE A 1 230 ? 31.077 5.706 -43.482 1.00 89.94 230 ILE A O 1
ATOM 1825 N N . GLU A 1 231 ? 30.384 6.665 -41.574 1.00 88.19 231 GLU A N 1
ATOM 1826 C CA . GLU A 1 231 ? 31.106 7.925 -41.755 1.00 88.19 231 GLU A CA 1
ATOM 1827 C C . GLU A 1 231 ? 32.624 7.706 -41.794 1.00 88.19 231 GLU A C 1
ATOM 1829 O O . GLU A 1 231 ? 33.280 8.223 -42.697 1.00 88.19 231 GLU A O 1
ATOM 1834 N N . ASP A 1 232 ? 33.168 6.895 -40.886 1.00 87.12 232 ASP A N 1
ATOM 1835 C CA . ASP A 1 232 ? 34.591 6.547 -40.843 1.00 87.12 232 ASP A CA 1
ATOM 1836 C C . ASP A 1 232 ? 35.013 5.795 -42.119 1.00 87.12 232 ASP A C 1
ATOM 1838 O O . ASP A 1 232 ? 35.979 6.179 -42.777 1.00 87.12 232 ASP A O 1
ATOM 1842 N N . GLN A 1 233 ? 34.230 4.796 -42.549 1.00 85.81 233 GLN A N 1
ATOM 1843 C CA . GLN A 1 233 ? 34.465 4.078 -43.811 1.00 85.81 233 GLN A CA 1
ATOM 1844 C C . GLN A 1 233 ? 34.410 5.001 -45.036 1.00 85.81 233 GLN A C 1
ATOM 1846 O O . GLN A 1 233 ? 35.184 4.837 -45.976 1.00 85.81 233 GLN A O 1
ATOM 1851 N N . ALA A 1 234 ? 33.496 5.975 -45.051 1.00 84.88 234 ALA A N 1
ATOM 1852 C CA . ALA A 1 234 ? 33.393 6.936 -46.143 1.00 84.88 234 ALA A CA 1
ATOM 1853 C C . ALA A 1 234 ? 34.606 7.880 -46.193 1.00 84.88 234 ALA A C 1
ATOM 1855 O O . ALA A 1 234 ? 35.075 8.196 -47.284 1.00 84.88 234 ALA A O 1
ATOM 1856 N N . HIS A 1 235 ? 35.138 8.295 -45.039 1.00 85.19 235 HIS A N 1
ATOM 1857 C CA . HIS A 1 235 ? 36.358 9.104 -44.973 1.00 85.19 235 HIS A CA 1
ATOM 1858 C C . HIS A 1 235 ? 37.600 8.323 -45.419 1.00 85.19 235 HIS A C 1
ATOM 1860 O O . HIS A 1 235 ? 38.443 8.890 -46.110 1.00 85.19 235 HIS A O 1
ATOM 1866 N N . GLU A 1 236 ? 37.694 7.030 -45.096 1.00 81.44 236 GLU A N 1
ATOM 1867 C CA . GLU A 1 236 ? 38.790 6.163 -45.555 1.00 81.44 236 GLU A CA 1
ATOM 1868 C C . GLU A 1 236 ? 38.819 5.979 -47.081 1.00 81.44 236 GLU A C 1
ATOM 1870 O O . GLU A 1 236 ? 39.890 5.809 -47.650 1.00 81.44 236 GLU A O 1
ATOM 1875 N N . LEU A 1 237 ? 37.669 6.037 -47.764 1.00 76.44 237 LEU A N 1
ATOM 1876 C CA . LEU A 1 237 ? 37.588 5.890 -49.226 1.00 76.44 237 LEU A CA 1
ATOM 1877 C C . LEU A 1 237 ? 37.932 7.168 -50.008 1.00 76.44 237 LEU A C 1
ATOM 1879 O O . LEU A 1 237 ? 38.136 7.107 -51.220 1.00 76.44 237 LEU A O 1
ATOM 1883 N N . ILE A 1 238 ? 37.935 8.325 -49.343 1.00 71.94 238 ILE A N 1
ATOM 1884 C CA . ILE A 1 238 ? 38.211 9.637 -49.954 1.00 71.94 238 ILE A CA 1
ATOM 1885 C C . ILE A 1 238 ? 39.704 10.010 -49.820 1.00 71.94 238 ILE A C 1
ATOM 1887 O O . ILE A 1 238 ? 40.152 10.979 -50.437 1.00 71.94 238 ILE A O 1
ATOM 1891 N N . HIS A 1 239 ? 40.477 9.229 -49.060 1.00 52.66 239 HIS A N 1
ATOM 1892 C CA . HIS A 1 239 ? 41.898 9.438 -48.784 1.00 52.66 239 HIS A CA 1
ATOM 1893 C C . HIS A 1 239 ? 42.805 8.432 -49.502 1.00 52.66 239 HIS A C 1
ATOM 1895 O O . HIS A 1 239 ? 43.970 8.819 -49.763 1.00 52.66 239 HIS A O 1
#

pLDDT: mean 70.46, std 17.76, range [24.11, 93.31]

Organism: Lasius niger (NCBI:txid67767)

Foldseek 3Di:
DDDFDWDFDDDPDPWGWRFSDDDDPDVVPVQFGETETADLDLVNLAVVLVVLVVCVPVGGHAEYEYEDEPPDPDDDPPPSNVNNPHHYHYDYPVCVCVVDPPPPDPCPVVLVVVLVVLLVVLVVLLVVLLVVLVVVVVVVVVVVDLPDDCVVVVVNCVPVSLPCPLVNLVVSLVVSCVSCVVVCVPVVSVVSSVVSVVSSVVSNVSSVVSVVVSVVSVVVVVVVVVVVVVVVVVVVVVD

Radius of gyration: 29.6 Å; chains: 1; bounding box: 68×40×95 Å

=== Feature glossary ===
The record interleaves many kinds of information about one protein. Here is each kind framed as the question it answers.

Q: What does the local fold look like, residue by residue?
A: A 3Di character summarizes, for each residue, the relative orientation of the Cα frame of its nearest spatial neighbor. Because it encodes fold topology rather than chemistry, 3Di alignments detect remote structural similarity that sequence alignment misses.

Q: Which residues are in helices, strands, or loops?
A: Secondary structure is the local, repeating backbone conformation. DSSP classifies it into eight states by reading the hydrogen-bond network: three helix types (H, G, I), two β types (E, B), two non-regular types (T, S), and unstructured coil (-).

Q: How big and how compact is the whole molecule?
A: Three whole-structure scalars: the radius of gyration (RMS distance of Cα from centroid, in Å), the count of Cα–Cα contacts (pairs closer than 8 Å and separated by more than four residues in sequence — i.e. tertiary, not local, contacts), and the bounding-box dimensions. Together they distinguish compact globular folds from extended fibres or disordered chains.

Q: How confident is the AlphaFold model at each residue?
A: For AlphaFold models, the B-factor field carries pLDDT — the model's own estimate of local accuracy on a 0–100 scale. Regions with pLDDT<50 should be treated as essentially unmodeled; they often correspond to intrinsically disordered segments.

Q: What family and function is it annotated with?
A: Functional annotations link the protein to curated databases. InterPro entries identify conserved domains and families by matching the sequence against member-database signatures (Pfam, PROSITE, CDD, …). Gene Ontology (GO) terms describe molecular function, biological process, and cellular component in a controlled vocabulary. CATH places the structure in a hierarchical fold classification (Class/Architecture/Topology/Homologous-superfamily). The organism is the source species.

Q: What known structures does this most resemble?
A: Nearest PDB neighbors are the top structural matches found by Foldseek when searching this structure against the entire Protein Data Bank. Each hit reports a TM-score (0 to 1; >0.5 almost always implies the same fold) and an E-value. These are *structural* homologs — they may share no detectable sequence similarity.

Q: Which residues are buried vs exposed?
A: Solvent-accessible surface area (SASA) is the area in Å² traced out by the centre of a 1.4 Å probe sphere (a water molecule) rolled over the protein's van der Waals surface (Shrake–Rupley / Lee–Richards construction). Buried residues have near-zero SASA; fully exposed residues can exceed 200 Å². The total SASA scales roughly with the number of surface residues.

Q: What are the backbone torsion angles?
A: φ (phi) and ψ (psi) are the two rotatable backbone dihedrals per residue: φ is the C(i-1)–N–Cα–C torsion, ψ is the N–Cα–C–N(i+1) torsion, both in degrees on (−180°, 180°]. α-helical residues cluster near (−60°, −45°); β-strand residues near (−120°, +130°). A Ramachandran plot is simply a scatter of (φ, ψ) for every residue.

Q: Are the domains correctly placed relative to each other?
A: Predicted aligned error is AlphaFold's pairwise confidence. Unlike pLDDT (per-residue), PAE is per-residue-pair and captures whether two parts of the structure are correctly placed relative to each other. Units are ångströms of expected positional error.

Q: What if only a Cα trace is available?
A: P-SEA three-state annotation labels each residue as helix, strand, or coil based purely on the geometry of the Cα trace. It serves as a fallback when the full backbone (and thus DSSP) is unavailable.

Q: What is the amino-acid chain?
A: This is the polypeptide sequence — one letter per residue, N-terminus first. Length ranges from a few dozen residues for small domains to over a thousand for large multi-domain proteins.

Q: What do the rendered images show?
A: The six renders are orthographic views along the three Cartesian axes in both directions. Representation (cartoon, sticks, or surface) and color scheme (sequence-rainbow or by-chain) vary across proteins so the training set covers all the common visualization conventions.

Q: What do the diagnostic plots show?
A: Plot images: a contact map (which residues are close in 3D, as an N×N binary image), a Ramachandran scatter (backbone torsion angles, revealing secondary-structure composition at a glance), and — for AlphaFold structures — a PAE heatmap (pairwise prediction confidence).

Q: How mobile is each atom in the crystal?
A: B-factor (Debye–Waller factor) reflects atomic displacement in the crystal lattice. It is an experimental observable (units Å²), not a prediction; low values mean the atom is pinned down, high values mean it moves or is heterogeneous across the crystal.

Q: Where is each backbone atom in 3D?
A: The mmCIF table is the protein's shape written out atom by atom. For each backbone N, Cα, C, and carbonyl O, it records an (x, y, z) coordinate triple in Å plus the residue type, chain letter, and residue number.